Protein AF-A0A2P6G6F1-F1 (afdb_monomer)

Secondary structure (DSSP, 8-state):
-EEEE-TTS-EEEESSSSSSEEEEE-TT-SS--EEEEE--TT-S--EEEE---SSHHHHHHHHHHHHHHHHHHHHHHHTS---BHHHHHHHHHHHHHTT--HHHHHHHHHHHHHHHHHHTTSBGGG--HHHHHHHHHHHHH--SSSPPPHHHHHHHHHHHHHHHHHHHHTTS-SS------------PPP-

Nearest PDB structures (foldseek):
  6lja-assembly1_A  TM=3.622E-01  e=1.664E+00  Bacteroides intestinalis DSM 17393
  8gcj-assembly2_D  TM=5.320E-01  e=7.482E+00  Homo sapiens
  2cr9-assembly1_A  TM=3.454E-01  e=7.927E+00  Homo sapiens

Sequence (191 aa):
MKTRVSNFGNRIYDLDGNGLIVLFTRRDSNRKNYHARLRISGLKGCKRVSTGSSDFREAEGIARNHHSILRDSSIGESSLSTKKFSEVFHLFLKTSISESNQGAHRSIYALKRYALDFFGKHNISKITVKEVNDFVIWRRLNYVRAIPSDATIKRELSYLRKVFRYAYKKGFIKMLPDSRFESKGRDLPTL

Solvent-accessible surface area (backbone atoms only — not comparable to full-atom values): 11116 Å² total; per-residue (Å²): 112,50,77,46,78,45,100,81,80,36,58,34,38,22,64,82,67,75,69,35,49,31,39,32,46,59,90,89,44,96,61,72,30,34,27,32,40,35,43,52,91,96,53,92,67,70,52,76,46,74,48,82,27,66,50,68,70,60,23,49,52,49,42,51,53,53,44,50,56,50,48,55,52,47,56,60,52,71,73,42,37,81,50,31,32,40,60,54,46,53,54,47,47,62,60,47,61,78,72,56,65,78,76,60,52,61,57,51,53,58,36,48,57,57,50,38,71,71,39,26,84,39,39,50,50,74,58,44,55,65,58,54,51,52,47,55,59,49,46,56,75,58,65,92,89,60,74,64,50,71,69,52,50,54,50,42,52,56,52,50,50,50,48,48,50,51,33,38,78,71,61,37,26,95,66,72,63,77,71,81,72,75,85,68,89,68,81,75,83,83,127

Structure (mmCIF, N/CA/C/O backbone):
data_AF-A0A2P6G6F1-F1
#
_entry.id   AF-A0A2P6G6F1-F1
#
loop_
_atom_site.group_PDB
_atom_site.id
_atom_site.type_symbol
_atom_site.label_atom_id
_atom_site.label_alt_id
_atom_site.label_comp_id
_atom_site.label_asym_id
_atom_site.label_entity_id
_atom_site.label_seq_id
_atom_site.pdbx_PDB_ins_code
_atom_site.Cartn_x
_atom_site.Cartn_y
_atom_site.Cartn_z
_atom_site.occupancy
_atom_site.B_iso_or_equiv
_atom_site.auth_seq_id
_atom_site.auth_comp_id
_atom_site.auth_asym_id
_atom_site.auth_atom_id
_atom_site.pdbx_PDB_model_num
ATOM 1 N N . MET A 1 1 ? -19.010 8.626 33.348 1.00 52.62 1 MET A N 1
ATOM 2 C CA . MET A 1 1 ? -19.765 8.687 32.079 1.00 52.62 1 MET A CA 1
ATOM 3 C C . MET A 1 1 ? -20.486 10.027 31.982 1.00 52.62 1 MET A C 1
ATOM 5 O O . MET A 1 1 ? -21.257 10.342 32.881 1.00 52.62 1 MET A O 1
ATOM 9 N N . LYS A 1 2 ? -20.206 10.847 30.959 1.00 53.47 2 LYS A N 1
ATOM 10 C CA . LYS A 1 2 ? -20.915 12.125 30.755 1.00 53.47 2 LYS A CA 1
ATOM 11 C C . LYS A 1 2 ? -22.024 11.916 29.726 1.00 53.47 2 LYS A C 1
ATOM 13 O O . LYS A 1 2 ? -21.755 11.714 28.545 1.00 53.47 2 LYS A O 1
ATOM 18 N N . THR A 1 3 ? -23.270 11.978 30.177 1.00 55.16 3 THR A N 1
ATOM 19 C CA . THR A 1 3 ? -24.441 11.941 29.296 1.00 55.16 3 THR A CA 1
ATOM 20 C C . THR A 1 3 ? -24.686 13.346 28.761 1.00 55.16 3 THR A C 1
ATOM 22 O O . THR A 1 3 ? -24.894 14.275 29.538 1.00 55.16 3 THR A O 1
ATOM 25 N N . ARG A 1 4 ? -24.660 13.521 27.437 1.00 53.41 4 ARG A N 1
ATOM 26 C CA . ARG A 1 4 ? -25.132 14.756 26.797 1.00 53.41 4 ARG A CA 1
ATOM 27 C C . ARG A 1 4 ? -26.342 14.415 25.944 1.00 53.41 4 ARG A C 1
ATOM 29 O O . ARG A 1 4 ? -26.249 13.630 25.003 1.00 53.41 4 ARG A O 1
ATOM 36 N N . VAL A 1 5 ? -27.482 15.016 26.260 1.00 52.59 5 VAL A N 1
ATOM 37 C CA . VAL A 1 5 ? -28.630 15.002 25.353 1.00 52.59 5 VAL A CA 1
ATOM 38 C C . VAL A 1 5 ? -28.306 15.992 24.241 1.00 52.59 5 VAL A C 1
ATOM 40 O O . VAL A 1 5 ? -28.072 17.169 24.500 1.00 52.59 5 VAL A O 1
ATOM 43 N N . SER A 1 6 ? -28.188 15.506 23.008 1.00 51.25 6 SER A N 1
ATOM 44 C CA . SER A 1 6 ? -28.021 16.403 21.861 1.00 51.25 6 SER A CA 1
ATOM 45 C C . SER A 1 6 ? -29.328 17.137 21.570 1.00 51.25 6 SER A C 1
ATOM 47 O O . SER A 1 6 ? -30.401 16.557 21.744 1.00 51.25 6 SER A O 1
ATOM 49 N N . ASN A 1 7 ? -29.243 18.359 21.032 1.00 44.25 7 ASN A N 1
ATOM 50 C CA . ASN A 1 7 ? -30.392 19.184 20.613 1.00 44.25 7 ASN A CA 1
ATOM 51 C C . ASN A 1 7 ? -31.331 18.503 19.588 1.00 44.25 7 ASN A C 1
ATOM 53 O O . ASN A 1 7 ? -32.371 19.050 19.247 1.00 44.25 7 ASN A O 1
ATOM 57 N N . PHE A 1 8 ? -30.988 17.303 19.108 1.00 50.84 8 PHE A N 1
ATOM 58 C CA . PHE A 1 8 ? -31.745 16.519 18.132 1.00 50.84 8 PHE A CA 1
ATOM 59 C C . PHE A 1 8 ? -32.509 15.328 18.746 1.00 50.84 8 PHE A C 1
ATOM 61 O O . PHE A 1 8 ? -33.034 14.493 18.012 1.00 50.84 8 PHE A O 1
ATOM 68 N N . GLY A 1 9 ? -32.565 15.209 20.080 1.00 53.56 9 GLY A N 1
ATOM 69 C CA . GLY A 1 9 ? -33.327 14.161 20.779 1.00 53.56 9 GLY A CA 1
ATOM 70 C C . GLY A 1 9 ? -32.662 12.777 20.813 1.00 53.56 9 GLY A C 1
ATOM 71 O O . GLY A 1 9 ? -33.211 11.846 21.399 1.00 53.56 9 GLY A O 1
ATOM 72 N N . ASN A 1 10 ? -31.466 12.630 20.234 1.00 66.06 10 ASN A N 1
ATOM 73 C CA . ASN A 1 10 ? -30.684 11.396 20.319 1.00 66.06 10 ASN A CA 1
ATOM 74 C C . ASN A 1 10 ? -29.915 11.345 21.646 1.00 66.06 10 ASN A C 1
ATOM 76 O O . ASN A 1 10 ? -29.249 12.321 22.024 1.00 66.06 10 ASN A O 1
ATOM 80 N N . ARG A 1 11 ? -29.972 10.191 22.327 1.00 73.06 11 ARG A N 1
ATOM 81 C CA . ARG A 1 11 ? -29.167 9.920 23.525 1.00 73.06 11 ARG A CA 1
ATOM 82 C C . ARG A 1 11 ? -27.726 9.674 23.091 1.00 73.06 11 ARG A C 1
ATOM 84 O O . ARG A 1 11 ? -27.473 8.742 22.330 1.00 73.06 11 ARG A O 1
ATOM 91 N N . ILE A 1 12 ? -26.811 10.526 23.547 1.00 83.56 12 ILE A N 1
ATOM 92 C CA . ILE A 1 12 ? -25.382 10.420 23.259 1.00 83.56 12 ILE A CA 1
ATOM 93 C C . ILE A 1 12 ? -24.638 10.146 24.565 1.00 83.56 12 ILE A C 1
ATOM 95 O O . ILE A 1 12 ? -24.768 10.888 25.542 1.00 83.56 12 ILE A O 1
ATOM 99 N N . TYR A 1 13 ? -23.841 9.084 24.557 1.00 87.19 13 TYR A N 1
ATOM 100 C CA . TYR A 1 13 ? -23.041 8.642 25.688 1.00 87.19 13 TYR A CA 1
ATOM 101 C C . TYR A 1 13 ? -21.569 8.702 25.305 1.00 87.19 13 TYR A C 1
ATOM 103 O O . TYR A 1 13 ? -21.112 7.954 24.442 1.00 87.19 13 TYR A O 1
ATOM 111 N N . ASP A 1 14 ? -20.834 9.611 25.938 1.00 88.38 14 ASP A N 1
ATOM 112 C CA . ASP A 1 14 ? -19.375 9.596 25.905 1.00 88.38 14 ASP A CA 1
ATOM 113 C C . ASP A 1 14 ? -18.892 8.684 27.035 1.00 88.38 14 ASP A C 1
ATOM 115 O O . ASP A 1 14 ? -19.116 8.979 28.219 1.00 88.38 14 ASP A O 1
ATOM 119 N N . LEU A 1 15 ? -18.301 7.551 26.651 1.00 87.00 15 LEU A N 1
ATOM 120 C CA . LEU A 1 15 ? -17.944 6.491 27.592 1.00 87.00 15 LEU A CA 1
ATOM 121 C C . LEU A 1 15 ? -16.863 6.965 28.567 1.00 87.00 15 LEU A C 1
ATOM 123 O O . LEU A 1 15 ? -17.023 6.832 29.782 1.00 87.00 15 LEU A O 1
ATOM 127 N N . ASP A 1 16 ? -15.827 7.609 28.031 1.00 85.25 16 ASP A N 1
ATOM 128 C CA . ASP A 1 16 ? -14.617 7.962 28.777 1.00 85.25 16 ASP A CA 1
ATOM 129 C C . ASP A 1 16 ? -14.505 9.480 29.028 1.00 85.25 16 ASP A C 1
ATOM 131 O O . ASP A 1 16 ? -13.636 9.935 29.767 1.00 85.25 16 ASP A O 1
ATOM 135 N N . GLY A 1 17 ? -15.392 10.291 28.434 1.00 82.69 17 GLY A N 1
ATOM 136 C CA . GLY A 1 17 ? -15.425 11.749 28.617 1.00 82.69 17 GLY A CA 1
ATOM 137 C C . GLY A 1 17 ? -14.398 12.520 27.781 1.00 82.69 17 GLY A C 1
ATOM 138 O O . GLY A 1 17 ? -14.248 13.730 27.958 1.00 82.69 17 GLY A O 1
ATOM 139 N N . ASN A 1 18 ? -13.688 11.826 26.891 1.00 83.56 18 ASN A N 1
ATOM 140 C CA . ASN A 1 18 ? -12.669 12.365 25.988 1.00 83.56 18 ASN A CA 1
ATOM 141 C C . ASN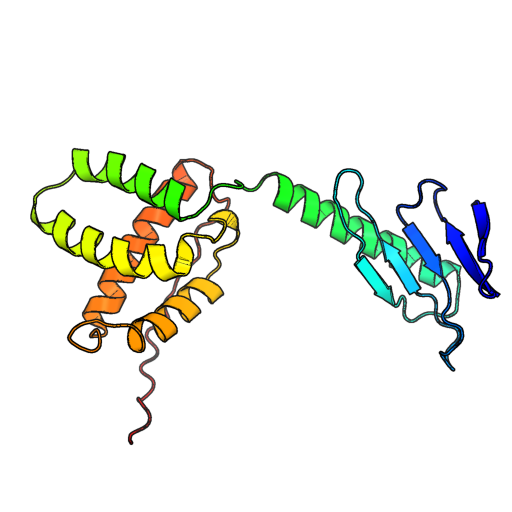 A 1 18 ? -13.171 12.485 24.533 1.00 83.56 18 ASN A C 1
ATOM 143 O O . ASN A 1 18 ? -12.433 12.936 23.655 1.00 83.56 18 ASN A O 1
ATOM 147 N N . GLY A 1 19 ? -14.408 12.062 24.254 1.00 84.62 19 GLY A N 1
ATOM 148 C CA . GLY A 1 19 ? -15.005 12.068 22.922 1.00 84.62 19 GLY A CA 1
ATOM 149 C C . GLY A 1 19 ? -14.383 11.083 21.925 1.00 84.62 19 GLY A C 1
ATOM 150 O O . GLY A 1 19 ? -14.664 11.188 20.724 1.00 84.62 19 GLY A O 1
ATOM 151 N N . LEU A 1 20 ? -13.538 10.149 22.378 1.00 88.38 20 LEU A N 1
ATOM 152 C CA . LEU A 1 20 ? -12.921 9.132 21.521 1.00 88.38 20 LEU A CA 1
ATOM 153 C C . LEU A 1 20 ? -13.888 7.997 21.197 1.00 88.38 20 LEU A C 1
ATOM 155 O O . LEU A 1 20 ? -13.900 7.520 20.061 1.00 88.38 20 LEU A O 1
ATOM 159 N N . ILE A 1 21 ? -14.714 7.603 22.167 1.00 91.56 21 ILE A N 1
ATOM 160 C CA . ILE A 1 21 ? -15.740 6.577 21.999 1.00 91.56 21 ILE A CA 1
ATOM 161 C C . ILE A 1 21 ? -17.084 7.166 22.404 1.00 91.56 21 ILE A C 1
ATOM 163 O O . ILE A 1 21 ? -17.344 7.440 23.573 1.00 91.56 21 ILE A O 1
ATOM 167 N N . VAL A 1 22 ? -17.945 7.360 21.408 1.00 91.56 22 VAL A N 1
ATOM 168 C CA . VAL A 1 22 ? -19.264 7.959 21.605 1.00 91.56 22 VAL A CA 1
ATOM 169 C C . VAL A 1 22 ? -20.338 7.010 21.097 1.00 91.56 22 VAL A C 1
ATOM 171 O O . VAL A 1 22 ? -20.410 6.751 19.894 1.00 91.56 22 VAL A O 1
ATOM 174 N N . LEU A 1 23 ? -21.193 6.527 21.996 1.00 91.00 23 LEU A N 1
ATOM 175 C CA . LEU A 1 23 ? -22.385 5.757 21.653 1.00 91.00 23 LEU A CA 1
ATOM 176 C C . LEU A 1 23 ? -23.572 6.684 21.398 1.00 91.00 23 LEU A C 1
ATOM 178 O O . LEU A 1 23 ? -23.788 7.654 22.120 1.00 91.00 23 LEU A O 1
ATOM 182 N N . PHE A 1 24 ? -24.363 6.376 20.378 1.00 89.38 24 PHE A N 1
ATOM 183 C CA . PHE A 1 24 ? -25.586 7.101 20.061 1.00 89.38 24 PHE A CA 1
ATOM 184 C C . PHE A 1 24 ? -26.613 6.185 19.397 1.00 89.38 24 PHE A C 1
ATOM 186 O O . PHE A 1 24 ? -26.255 5.227 18.714 1.00 89.38 24 PHE A O 1
ATOM 193 N N . THR A 1 25 ? -27.893 6.497 19.562 1.00 85.31 25 THR A N 1
ATOM 194 C CA . THR A 1 25 ? -28.986 5.838 18.837 1.00 85.31 25 THR A CA 1
ATOM 195 C C . THR A 1 25 ? -29.432 6.685 17.646 1.00 85.31 25 THR A C 1
ATOM 197 O O . THR A 1 25 ? -29.260 7.908 17.633 1.00 85.31 25 THR A O 1
ATOM 200 N N . ARG A 1 26 ? -29.968 6.033 16.609 1.00 80.12 26 ARG A N 1
ATOM 201 C CA . ARG A 1 26 ? -30.598 6.710 15.465 1.00 80.12 26 ARG A CA 1
ATOM 202 C C . ARG A 1 26 ? -32.101 6.803 15.700 1.00 80.12 26 ARG A C 1
ATOM 204 O O . ARG A 1 26 ? -32.700 5.828 16.142 1.00 80.12 26 ARG A O 1
ATOM 211 N N . ARG A 1 27 ? -32.694 7.948 15.363 1.00 69.88 27 ARG A N 1
ATOM 212 C CA . ARG A 1 27 ? -34.139 8.189 15.489 1.00 69.88 27 ARG A CA 1
ATOM 213 C C . ARG A 1 27 ? -34.957 7.364 14.491 1.00 69.88 27 ARG A C 1
ATOM 215 O O . ARG A 1 27 ? -36.015 6.867 14.843 1.00 69.88 27 ARG A O 1
ATOM 222 N N . ASP A 1 28 ? -34.405 7.161 13.296 1.00 67.06 28 ASP A N 1
ATOM 223 C CA . ASP A 1 28 ? -35.111 6.569 12.148 1.00 67.06 28 ASP A CA 1
ATOM 224 C C . ASP A 1 28 ? -34.998 5.037 12.081 1.00 67.06 28 ASP A C 1
ATOM 226 O O . ASP A 1 28 ? -35.435 4.408 11.120 1.00 67.06 28 ASP A O 1
ATOM 230 N N . SER A 1 29 ? -34.360 4.411 13.074 1.00 64.56 29 SER A N 1
ATOM 231 C CA . SER A 1 29 ? -34.173 2.963 13.092 1.00 64.56 29 SER A CA 1
ATOM 232 C C . SER A 1 29 ? -35.265 2.301 13.921 1.00 64.56 29 SER A C 1
ATOM 234 O O . SER A 1 29 ? -35.346 2.508 15.130 1.00 64.56 29 SER A O 1
ATOM 236 N N . ASN A 1 30 ? -36.048 1.431 13.278 1.00 65.06 30 ASN A N 1
ATOM 237 C CA . ASN A 1 30 ? -37.068 0.614 13.945 1.00 65.06 30 ASN A CA 1
ATOM 238 C C . ASN A 1 30 ? -36.448 -0.304 15.024 1.00 65.06 30 ASN A C 1
ATOM 240 O O . ASN A 1 30 ? -37.074 -0.650 16.022 1.00 65.06 30 ASN A O 1
ATOM 244 N N . ARG A 1 31 ? -35.162 -0.652 14.855 1.00 65.50 31 ARG A N 1
ATOM 245 C CA . ARG A 1 31 ? -34.337 -1.305 15.878 1.00 65.50 31 ARG A CA 1
ATOM 246 C C . ARG A 1 31 ? -33.602 -0.235 16.683 1.00 65.50 31 ARG A C 1
ATOM 248 O O . ARG A 1 31 ? -32.799 0.503 16.109 1.00 65.50 31 ARG A O 1
ATOM 255 N N . LYS A 1 32 ? -33.833 -0.165 18.000 1.00 75.94 32 LYS A N 1
ATOM 256 C CA . LYS A 1 32 ? -33.177 0.770 18.944 1.00 75.94 32 LYS A CA 1
ATOM 257 C C . LYS A 1 32 ? -31.708 0.397 19.214 1.00 75.94 32 LYS A C 1
ATOM 259 O O . LYS A 1 32 ? -31.251 0.421 20.351 1.00 75.94 32 LYS A O 1
ATOM 264 N N . ASN A 1 33 ? -30.979 0.026 18.167 1.00 86.19 33 ASN A N 1
ATOM 265 C CA . ASN A 1 33 ? -29.598 -0.408 18.262 1.00 86.19 33 ASN A CA 1
ATOM 266 C C . ASN A 1 33 ? -28.682 0.793 18.475 1.00 86.19 33 ASN A C 1
ATOM 268 O O . ASN A 1 33 ? -28.868 1.872 17.896 1.00 86.19 33 ASN A O 1
ATOM 272 N N . TYR A 1 34 ? -27.653 0.580 19.282 1.00 89.00 34 TYR A N 1
ATOM 273 C CA . TYR A 1 34 ? -26.597 1.549 19.469 1.00 89.00 34 TYR A CA 1
ATOM 274 C C . TYR A 1 34 ? -25.661 1.582 18.249 1.00 89.00 34 TYR A C 1
ATOM 276 O O . TYR A 1 34 ? -25.430 0.615 17.515 1.00 89.00 34 TYR A O 1
ATOM 284 N N . HIS A 1 35 ? -25.112 2.762 18.011 1.00 90.25 35 HIS A N 1
ATOM 285 C CA . HIS A 1 35 ? -24.038 3.002 17.066 1.00 90.25 35 HIS A CA 1
ATOM 286 C C . HIS A 1 35 ? -22.886 3.660 17.807 1.00 90.25 35 HIS A C 1
ATOM 288 O O . HIS A 1 35 ? -23.106 4.475 18.698 1.00 90.25 35 HIS A O 1
ATOM 294 N N . ALA A 1 36 ? -21.660 3.348 17.405 1.00 91.94 36 ALA A N 1
ATOM 295 C CA . ALA A 1 36 ? -20.468 3.952 17.969 1.00 91.94 36 ALA A CA 1
ATOM 296 C C . ALA A 1 36 ? -19.796 4.872 16.948 1.00 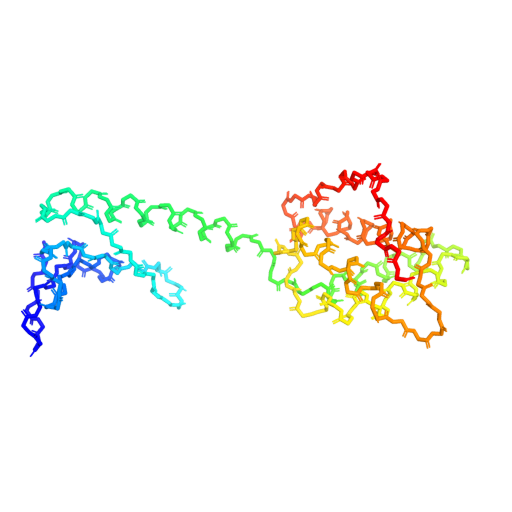91.94 36 ALA A C 1
ATOM 298 O O . ALA A 1 36 ? -19.637 4.538 15.769 1.00 91.94 36 ALA A O 1
ATOM 299 N N . ARG A 1 37 ? -19.378 6.046 17.410 1.00 90.94 37 ARG A N 1
ATOM 300 C CA . ARG A 1 37 ? -18.434 6.925 16.726 1.00 90.94 37 ARG A CA 1
ATOM 301 C C . ARG A 1 37 ? -17.090 6.789 17.426 1.00 90.94 37 ARG A C 1
ATOM 303 O O . ARG A 1 37 ? -16.985 7.077 18.613 1.00 90.94 37 ARG A O 1
ATOM 310 N N . LEU A 1 38 ? -16.089 6.375 16.661 1.00 91.69 38 LEU A N 1
ATOM 311 C CA . LEU A 1 38 ? -14.751 6.056 17.137 1.00 91.69 38 LEU A CA 1
ATOM 312 C C . LEU A 1 38 ? -13.754 7.058 16.552 1.00 91.69 38 LEU A C 1
ATOM 314 O O . LEU A 1 38 ? -13.725 7.280 15.336 1.00 91.69 38 LEU A O 1
ATOM 318 N N . ARG A 1 39 ? -12.950 7.674 17.416 1.00 87.62 39 ARG A N 1
ATOM 319 C CA . ARG A 1 39 ? -11.851 8.578 17.056 1.00 87.62 39 ARG A CA 1
ATOM 320 C C . ARG A 1 39 ? -10.558 8.077 17.681 1.00 87.62 39 ARG A C 1
ATOM 322 O O . ARG A 1 39 ? -10.564 7.500 18.765 1.00 87.62 39 ARG A O 1
ATOM 329 N N . ILE A 1 40 ? -9.448 8.340 17.006 1.00 85.50 40 ILE A N 1
ATOM 330 C CA . ILE A 1 40 ? -8.107 8.030 17.498 1.00 85.50 40 ILE A CA 1
ATOM 331 C C . ILE A 1 40 ? -7.427 9.357 17.811 1.00 85.50 40 ILE A C 1
ATOM 333 O O . ILE A 1 40 ? -7.488 10.290 17.008 1.00 85.50 40 ILE A O 1
ATOM 337 N N . SER A 1 41 ? -6.816 9.454 18.991 1.00 80.19 41 SER A N 1
ATOM 338 C CA . SER A 1 41 ? -6.094 10.661 19.394 1.00 80.19 41 SER A CA 1
ATOM 339 C C . SER A 1 41 ? -4.967 10.961 18.399 1.00 80.19 41 SER A C 1
ATOM 341 O O . SER A 1 41 ? -4.233 10.059 18.006 1.00 80.19 41 SER A O 1
ATOM 343 N N . GLY A 1 42 ? -4.861 12.213 17.952 1.00 73.94 42 GLY A N 1
ATOM 344 C CA . GLY A 1 42 ? -3.858 12.647 16.971 1.00 73.94 42 GLY A CA 1
ATOM 345 C C . GLY A 1 42 ? -4.209 12.406 15.495 1.00 73.94 42 GLY A C 1
ATOM 346 O O . GLY A 1 42 ? -3.530 12.954 14.629 1.00 73.94 42 GLY A O 1
ATOM 347 N N . LEU A 1 43 ? -5.281 11.668 15.172 1.00 73.62 43 LEU A N 1
ATOM 348 C CA . LEU A 1 43 ? -5.718 11.454 13.785 1.00 73.62 43 LEU A CA 1
ATOM 349 C C . LEU A 1 43 ? -6.965 12.275 13.435 1.00 73.62 43 LEU A C 1
ATOM 351 O O . LEU A 1 43 ? -7.931 12.367 14.197 1.00 73.62 43 LEU A O 1
ATOM 355 N N . LYS A 1 44 ? -6.965 12.858 12.230 1.00 72.81 44 LYS A N 1
ATOM 356 C CA . LYS A 1 44 ? -8.142 13.534 11.672 1.00 72.81 44 LYS A CA 1
ATOM 357 C C . LYS A 1 44 ? -9.090 12.495 11.076 1.00 72.81 44 LYS A C 1
ATOM 359 O O . LYS A 1 44 ? -8.752 11.819 10.114 1.00 72.81 44 LYS A O 1
ATOM 364 N N . GLY A 1 45 ? -10.290 12.398 11.640 1.00 76.00 45 GLY A N 1
ATOM 365 C CA . GLY A 1 45 ? -11.354 11.529 11.139 1.00 76.00 45 GLY A CA 1
ATOM 366 C C . GLY A 1 45 ? -12.150 10.869 12.258 1.00 76.00 45 GLY A C 1
ATOM 367 O O . GLY A 1 45 ? -11.762 10.889 13.427 1.00 76.00 45 GLY A O 1
ATOM 368 N N . CYS A 1 46 ? -13.297 10.297 11.900 1.00 83.62 46 CYS A N 1
ATOM 369 C CA . CYS A 1 46 ? -14.057 9.428 12.790 1.00 83.62 46 CYS A CA 1
ATOM 370 C C . CYS A 1 46 ? -14.612 8.248 11.996 1.00 83.62 46 CYS A C 1
ATOM 372 O O . CYS A 1 46 ? -15.123 8.433 10.890 1.00 83.62 46 CYS A O 1
ATOM 374 N N . LYS A 1 47 ? -14.529 7.044 12.563 1.00 87.12 47 LYS A N 1
ATOM 375 C CA . LYS A 1 47 ? -15.178 5.856 12.006 1.00 87.12 47 LYS A CA 1
ATOM 376 C C . LYS A 1 47 ? -16.503 5.649 12.724 1.00 87.12 47 LYS A C 1
ATOM 378 O O . LYS A 1 47 ? -16.567 5.726 13.949 1.00 87.12 47 LYS A O 1
ATOM 383 N N . ARG A 1 48 ? -17.574 5.417 11.967 1.00 89.31 48 ARG A N 1
ATOM 384 C CA . ARG A 1 48 ? -18.891 5.074 12.515 1.00 89.31 48 ARG A CA 1
ATOM 385 C C . ARG A 1 48 ? -19.117 3.582 12.326 1.00 89.31 48 ARG A C 1
ATOM 387 O O . ARG A 1 48 ? -18.923 3.083 11.223 1.00 89.31 48 ARG A O 1
ATOM 394 N N . VAL A 1 49 ? -19.531 2.897 13.383 1.00 90.06 49 VAL A N 1
ATOM 395 C CA . VAL A 1 49 ? -19.851 1.464 13.367 1.00 90.06 49 VAL A CA 1
ATOM 396 C C . VAL A 1 49 ? -21.207 1.239 14.037 1.00 90.06 49 VAL A C 1
ATOM 398 O O . VAL A 1 49 ? -21.613 2.013 14.904 1.00 90.06 49 VAL A O 1
ATOM 401 N N . SER A 1 50 ? -21.955 0.227 13.601 1.00 88.44 50 SER A N 1
ATOM 402 C CA . SER A 1 50 ? -23.125 -0.249 14.349 1.00 88.44 50 SER A CA 1
ATOM 403 C C . SER A 1 50 ? -22.658 -1.295 15.348 1.00 88.44 50 SER A C 1
ATOM 405 O O . SER A 1 50 ? -21.835 -2.128 14.985 1.00 88.44 50 SER A O 1
ATOM 407 N N . THR A 1 51 ? -23.164 -1.248 16.579 1.00 87.31 51 THR A N 1
ATOM 408 C CA . THR A 1 51 ? -22.876 -2.299 17.563 1.00 87.31 51 THR A CA 1
ATOM 409 C C . THR A 1 51 ? -23.809 -3.494 17.401 1.00 87.31 51 THR A C 1
ATOM 411 O O . THR A 1 51 ? -23.567 -4.529 17.999 1.00 87.31 51 THR A O 1
ATOM 414 N N . GLY A 1 52 ? -24.892 -3.365 16.625 1.00 86.50 52 GLY A N 1
ATOM 415 C CA . GLY A 1 52 ? -25.878 -4.431 16.429 1.00 86.50 52 GLY A CA 1
ATOM 416 C C . GLY A 1 52 ? -26.768 -4.723 17.643 1.00 86.50 52 GLY A C 1
ATOM 417 O O . GLY A 1 52 ? -27.780 -5.394 17.472 1.00 86.50 52 GLY A O 1
ATOM 418 N N . SER A 1 53 ? -26.452 -4.168 18.817 1.00 86.25 53 SER A N 1
ATOM 419 C CA . SER A 1 53 ? -27.156 -4.419 20.076 1.00 86.25 53 SER A CA 1
ATOM 420 C C . SER A 1 53 ? -27.952 -3.204 20.559 1.00 86.25 53 SER A C 1
ATOM 422 O O . SER A 1 53 ? -27.531 -2.054 20.384 1.00 86.25 53 SER A O 1
ATOM 424 N N . SER A 1 54 ? -29.112 -3.468 21.163 1.00 85.75 54 SER A N 1
ATOM 425 C CA . SER A 1 54 ? -29.939 -2.499 21.893 1.00 85.75 54 SER A CA 1
ATOM 426 C C . SER A 1 54 ? -29.637 -2.456 23.395 1.00 85.75 54 SER A C 1
ATOM 428 O O . SER A 1 54 ? -30.179 -1.593 24.083 1.00 85.75 54 SER A O 1
ATOM 430 N N . ASP A 1 55 ? -28.802 -3.365 23.910 1.00 88.44 55 ASP A N 1
ATOM 431 C CA . ASP A 1 55 ? -28.293 -3.306 25.281 1.00 88.44 55 ASP A CA 1
ATOM 432 C C . ASP A 1 55 ? -27.089 -2.357 25.332 1.00 88.44 55 ASP A C 1
ATOM 434 O O . ASP A 1 55 ? -26.155 -2.438 24.529 1.00 88.44 55 ASP A O 1
ATOM 438 N N . PHE A 1 56 ? -27.116 -1.437 26.294 1.00 86.06 56 PHE A N 1
ATOM 439 C CA . PHE A 1 56 ? -26.044 -0.482 26.517 1.00 86.06 56 PHE A CA 1
ATOM 440 C C . PHE A 1 56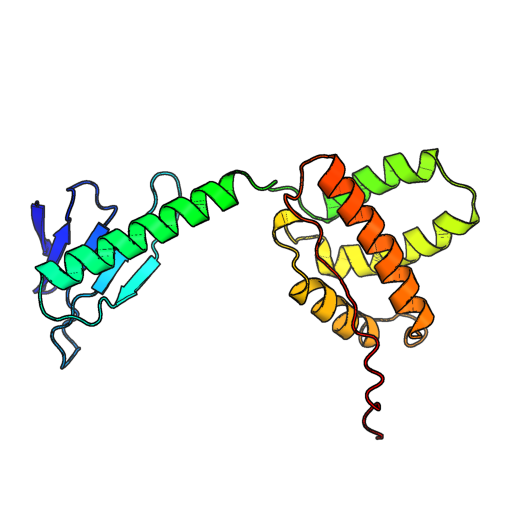 ? -24.713 -1.162 26.873 1.00 86.06 56 PHE A C 1
ATOM 442 O O . PHE A 1 56 ? -23.686 -0.781 26.312 1.00 86.06 56 PHE A O 1
ATOM 449 N N . ARG A 1 57 ? -24.709 -2.157 27.773 1.00 88.81 57 ARG A N 1
ATOM 450 C CA . ARG A 1 57 ? -23.465 -2.802 28.242 1.00 88.81 57 ARG A CA 1
ATOM 451 C C . ARG A 1 57 ? -22.790 -3.594 27.129 1.00 88.81 57 ARG A C 1
ATOM 453 O O . ARG A 1 57 ? -21.572 -3.538 26.968 1.00 88.81 57 ARG A O 1
ATOM 460 N N . GLU A 1 58 ? -23.586 -4.305 26.340 1.00 90.44 58 GLU A N 1
ATOM 461 C CA . GLU A 1 58 ? -23.089 -5.056 25.190 1.00 90.44 58 GLU A CA 1
ATOM 462 C C . GLU A 1 58 ? -22.551 -4.105 24.110 1.00 90.44 58 GLU A C 1
ATOM 464 O O . GLU A 1 58 ? -21.435 -4.277 23.613 1.00 90.44 58 GLU A O 1
ATOM 469 N N . ALA A 1 59 ? -23.292 -3.034 23.807 1.00 90.00 59 ALA A N 1
ATOM 470 C CA . ALA A 1 59 ? -22.850 -2.007 22.871 1.00 90.00 59 ALA A CA 1
ATOM 471 C C . ALA A 1 59 ? -21.551 -1.316 23.313 1.00 90.00 59 ALA A C 1
ATOM 473 O O . ALA A 1 59 ? -20.692 -1.026 22.477 1.00 90.00 59 ALA A O 1
ATOM 474 N N . GLU A 1 60 ? -21.392 -1.067 24.612 1.00 92.00 60 GLU A N 1
ATOM 475 C CA . GLU A 1 60 ? -20.178 -0.525 25.217 1.00 92.00 60 GLU A CA 1
ATOM 476 C C . GLU A 1 60 ? -18.978 -1.463 25.017 1.00 92.00 60 GLU A C 1
ATOM 478 O O . GLU A 1 60 ? -17.934 -1.019 24.528 1.00 92.00 60 GLU A O 1
ATOM 483 N N . GLY A 1 61 ? -19.132 -2.758 25.310 1.00 91.38 61 GLY A N 1
ATOM 484 C CA . GLY A 1 61 ? -18.087 -3.761 25.081 1.00 91.38 61 GLY A CA 1
ATOM 485 C C . GLY A 1 61 ? -17.658 -3.841 23.612 1.00 91.38 61 GLY A C 1
ATOM 486 O O . GLY A 1 61 ? -16.467 -3.764 23.299 1.00 91.38 61 GLY A O 1
ATOM 487 N N . ILE A 1 62 ? -18.629 -3.895 22.695 1.00 92.06 62 ILE A N 1
ATOM 488 C CA . ILE A 1 62 ? -18.385 -3.940 21.245 1.00 92.06 62 ILE A CA 1
ATOM 489 C C . ILE A 1 62 ? -17.680 -2.666 20.762 1.00 92.06 62 ILE A C 1
ATOM 491 O O . ILE A 1 62 ? -16.720 -2.730 19.989 1.00 92.06 62 ILE A O 1
ATOM 495 N N . ALA A 1 63 ? -18.119 -1.494 21.229 1.00 92.75 63 ALA A N 1
ATOM 496 C CA . ALA A 1 63 ? -17.513 -0.221 20.857 1.00 92.75 63 ALA A CA 1
ATOM 497 C C . ALA A 1 63 ? -16.059 -0.108 21.330 1.00 92.75 63 ALA A C 1
ATOM 499 O O . ALA A 1 63 ? -15.210 0.336 20.553 1.00 92.75 63 ALA A O 1
ATOM 500 N N . ARG A 1 64 ? -15.753 -0.546 22.561 1.00 92.81 64 ARG A N 1
ATOM 501 C CA . ARG A 1 64 ? -14.375 -0.580 23.075 1.00 92.81 64 ARG A CA 1
ATOM 502 C C . ARG A 1 64 ? -13.494 -1.546 22.296 1.00 92.81 64 ARG A C 1
ATOM 504 O O . ARG A 1 64 ? -12.387 -1.170 21.917 1.00 92.81 64 ARG A O 1
ATOM 511 N N . ASN A 1 65 ? -13.997 -2.739 21.981 1.00 92.56 65 ASN A N 1
ATOM 512 C CA . ASN A 1 65 ? -13.257 -3.703 21.170 1.00 92.56 65 ASN A CA 1
ATOM 513 C C . ASN A 1 65 ? -12.907 -3.121 19.787 1.00 92.56 65 ASN A C 1
ATOM 515 O O . ASN A 1 65 ? -11.747 -3.115 19.373 1.00 92.56 65 ASN A O 1
ATOM 519 N N . HIS A 1 66 ? -13.886 -2.525 19.097 1.00 90.62 66 HIS A N 1
ATOM 520 C CA . HIS A 1 66 ? -13.631 -1.853 17.822 1.00 90.62 66 HIS A CA 1
ATOM 521 C C . HIS A 1 66 ? -12.652 -0.682 17.944 1.00 90.62 66 HIS A C 1
ATOM 523 O O . HIS A 1 66 ? -11.859 -0.463 17.028 1.00 90.62 66 HIS A O 1
ATOM 529 N N . HIS A 1 67 ? -12.699 0.079 19.040 1.00 91.50 67 HIS A N 1
ATOM 530 C CA . HIS A 1 67 ? -11.753 1.167 19.281 1.00 91.50 67 HIS A CA 1
ATOM 531 C C . HIS A 1 67 ? -10.320 0.654 19.439 1.00 91.50 67 HIS A C 1
ATOM 533 O O . HIS A 1 67 ? -9.429 1.202 18.792 1.00 91.50 67 HIS A O 1
ATOM 539 N N . SER A 1 68 ? -10.112 -0.427 20.200 1.00 87.25 68 SER A N 1
ATOM 540 C CA . SER A 1 68 ? -8.791 -1.050 20.364 1.00 87.25 68 SER A CA 1
ATOM 541 C C . SER A 1 68 ? -8.233 -1.521 19.025 1.00 87.25 68 SER A C 1
ATOM 543 O O . SER A 1 68 ? -7.152 -1.096 18.633 1.00 87.25 68 SER A O 1
ATOM 545 N N . ILE A 1 69 ? -9.018 -2.283 18.254 1.00 86.94 69 ILE A N 1
ATOM 546 C CA . ILE A 1 69 ? -8.606 -2.780 16.930 1.00 86.94 69 ILE A CA 1
ATOM 547 C C . ILE A 1 69 ? -8.210 -1.621 16.004 1.00 86.94 69 ILE A C 1
ATOM 549 O O . ILE A 1 69 ? -7.208 -1.693 15.287 1.00 86.94 69 ILE A O 1
ATOM 553 N N . LEU A 1 70 ? -8.988 -0.532 16.012 1.00 85.31 70 LEU A N 1
ATOM 554 C CA . LEU A 1 70 ? -8.681 0.661 15.224 1.00 85.31 70 LEU A CA 1
ATOM 555 C C . LEU A 1 70 ? -7.399 1.349 15.690 1.00 85.31 70 LEU A C 1
ATOM 557 O O . LEU A 1 70 ? -6.593 1.753 14.851 1.00 85.31 70 LEU A O 1
ATOM 561 N N . ARG A 1 71 ? -7.201 1.477 17.004 1.00 83.56 71 ARG A N 1
ATOM 562 C CA . ARG A 1 71 ? -5.995 2.058 17.593 1.00 83.56 71 ARG A CA 1
ATOM 563 C C . ARG A 1 71 ? -4.762 1.244 17.211 1.00 83.56 71 ARG A C 1
ATOM 565 O O . ARG A 1 71 ? -3.812 1.824 16.692 1.00 83.56 71 ARG A O 1
ATOM 572 N N . ASP A 1 72 ? -4.807 -0.070 17.367 1.00 78.12 72 ASP A N 1
ATOM 573 C CA . ASP A 1 72 ? -3.679 -0.960 17.078 1.00 78.12 72 ASP A CA 1
ATOM 574 C C . ASP A 1 72 ? -3.329 -0.957 15.583 1.00 78.12 72 ASP A C 1
ATOM 576 O O . ASP A 1 72 ? -2.164 -0.801 15.209 1.00 78.12 72 ASP A O 1
ATOM 580 N N . SER A 1 73 ? -4.347 -0.984 14.715 1.00 72.00 73 SER A N 1
ATOM 581 C CA . SER A 1 73 ? -4.165 -0.832 13.263 1.00 72.00 73 SER A CA 1
ATOM 582 C C . SER A 1 73 ? -3.522 0.515 12.908 1.00 72.00 73 SER A C 1
ATOM 584 O O . SER A 1 73 ? -2.619 0.585 12.074 1.00 72.00 73 SER A O 1
ATOM 586 N N . SER A 1 74 ? -3.943 1.596 13.572 1.00 67.56 74 SER A N 1
ATOM 587 C CA . SER A 1 74 ? -3.414 2.940 13.321 1.00 67.56 74 SER A CA 1
ATOM 588 C C . SER A 1 74 ? -1.975 3.131 13.802 1.00 67.56 74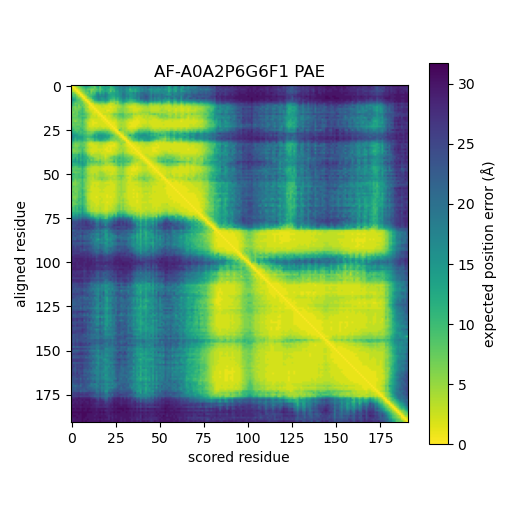 SER A C 1
ATOM 590 O O . SER A 1 74 ? -1.199 3.811 13.136 1.00 67.56 74 SER A O 1
ATOM 592 N N . ILE A 1 75 ? -1.587 2.502 14.916 1.00 62.19 75 ILE A N 1
ATOM 593 C CA . ILE A 1 75 ? -0.200 2.485 15.399 1.00 62.19 75 ILE A CA 1
ATOM 594 C C . ILE A 1 75 ? 0.670 1.705 14.403 1.00 62.19 75 ILE A C 1
ATOM 596 O O . ILE A 1 75 ? 1.766 2.147 14.047 1.00 62.19 75 ILE A O 1
ATOM 600 N N . GLY A 1 76 ? 0.149 0.589 13.881 1.00 56.47 76 GLY A N 1
ATOM 601 C CA . GLY A 1 76 ? 0.774 -0.173 12.804 1.00 56.47 76 GLY A CA 1
ATOM 602 C C . GLY A 1 76 ? 1.028 0.660 11.542 1.00 56.47 76 GLY A C 1
ATOM 603 O O . GLY A 1 76 ? 2.131 0.577 10.988 1.00 56.47 76 GLY A O 1
ATOM 604 N N . GLU A 1 77 ? 0.050 1.480 11.132 1.00 53.97 77 GLU A N 1
ATOM 605 C CA . GLU A 1 77 ? 0.125 2.384 9.973 1.00 53.97 77 GLU A CA 1
ATOM 606 C C . GLU A 1 77 ? 0.998 3.630 10.201 1.00 53.97 77 GLU A C 1
ATOM 608 O O . GLU A 1 77 ? 1.728 4.012 9.291 1.00 53.97 77 GLU A O 1
ATOM 613 N N . SER A 1 78 ? 0.997 4.245 11.389 1.00 50.56 78 SER A N 1
ATOM 614 C CA . SER A 1 78 ? 1.825 5.432 11.696 1.00 50.56 78 SER A CA 1
ATOM 615 C C . SER A 1 78 ? 3.331 5.152 11.674 1.00 50.56 78 SER A C 1
ATOM 617 O O . SER A 1 78 ? 4.131 6.067 11.504 1.00 50.56 78 SER A O 1
ATOM 619 N N . SER A 1 79 ? 3.733 3.887 11.822 1.00 50.94 79 SER A N 1
ATOM 620 C CA . SER A 1 79 ? 5.126 3.445 11.683 1.00 50.94 79 SER A CA 1
ATOM 621 C C . SER A 1 79 ? 5.520 3.147 10.224 1.00 50.94 79 SER A C 1
ATOM 623 O O . SER A 1 79 ? 6.688 2.868 9.947 1.00 50.94 79 SER A O 1
ATOM 625 N N . LEU A 1 80 ? 4.575 3.179 9.279 1.00 58.25 80 LEU A N 1
ATOM 626 C CA . LEU A 1 80 ? 4.863 2.970 7.864 1.00 58.25 80 LEU A CA 1
ATOM 627 C C . LEU A 1 80 ? 5.363 4.260 7.218 1.00 58.25 80 LEU A C 1
ATOM 629 O O . LEU A 1 80 ? 4.835 5.345 7.451 1.00 58.25 80 LEU A O 1
ATOM 633 N N . SER A 1 81 ? 6.372 4.136 6.356 1.00 62.41 81 SER A N 1
ATOM 634 C CA . SER A 1 81 ? 6.902 5.284 5.629 1.00 62.41 81 SER A CA 1
ATOM 635 C C . SER A 1 81 ? 5.798 5.972 4.823 1.00 62.41 81 SER A C 1
ATOM 637 O O . SER A 1 81 ? 5.086 5.329 4.046 1.00 62.41 81 SER A O 1
ATOM 639 N N . THR A 1 82 ? 5.692 7.292 4.980 1.00 79.19 82 THR A N 1
ATOM 640 C CA . THR A 1 82 ? 4.828 8.180 4.185 1.00 79.19 82 THR A CA 1
ATOM 641 C C . THR A 1 82 ? 5.414 8.488 2.806 1.00 79.19 82 THR A C 1
ATOM 643 O O . THR A 1 82 ? 4.831 9.259 2.046 1.00 79.19 82 THR A O 1
ATOM 646 N N . LYS A 1 83 ? 6.565 7.890 2.464 1.00 87.94 83 LYS A N 1
ATOM 647 C CA . LYS A 1 83 ? 7.224 8.111 1.180 1.00 87.94 83 LYS A CA 1
ATOM 648 C C . LYS A 1 83 ? 6.362 7.624 0.027 1.00 87.94 83 LYS A C 1
ATOM 650 O O . LYS A 1 83 ? 5.854 6.496 0.015 1.00 87.94 83 LYS A O 1
ATOM 655 N N . LYS A 1 84 ? 6.266 8.477 -0.987 1.00 93.81 84 LYS A N 1
ATOM 656 C CA . LYS A 1 84 ? 5.642 8.128 -2.259 1.00 93.81 84 LYS A CA 1
ATOM 657 C C . LYS A 1 84 ? 6.522 7.147 -3.022 1.00 93.81 84 LYS A C 1
ATOM 659 O O . LYS A 1 84 ? 7.750 7.175 -2.921 1.00 93.81 84 LYS A O 1
ATOM 664 N N . PHE A 1 85 ? 5.896 6.306 -3.838 1.00 94.31 85 PHE A N 1
ATOM 665 C CA . PHE A 1 85 ? 6.608 5.383 -4.714 1.00 94.31 85 PHE A CA 1
ATOM 666 C C . PHE A 1 85 ? 7.593 6.119 -5.627 1.00 94.31 85 PHE A C 1
ATOM 668 O O . PHE A 1 85 ? 8.719 5.665 -5.787 1.00 94.31 85 PHE A O 1
ATOM 675 N N . SER A 1 86 ? 7.201 7.277 -6.167 1.00 93.56 86 SER A N 1
ATOM 676 C CA . SER A 1 86 ? 8.057 8.109 -7.024 1.00 93.56 86 SER A CA 1
ATOM 677 C C . SER A 1 86 ? 9.379 8.499 -6.358 1.00 93.56 86 SER A C 1
ATOM 679 O O . SER A 1 86 ? 10.442 8.353 -6.962 1.00 93.56 86 SER A O 1
ATOM 681 N N . GLU A 1 87 ? 9.334 8.921 -5.095 1.00 93.06 87 GLU A N 1
ATOM 682 C CA . GLU A 1 87 ? 10.527 9.267 -4.318 1.00 93.06 87 GLU A CA 1
ATOM 683 C C . GLU A 1 87 ? 11.450 8.061 -4.140 1.00 93.06 87 GLU A C 1
ATOM 685 O O . GLU A 1 87 ? 12.652 8.143 -4.399 1.00 93.06 87 GLU A O 1
ATOM 690 N N . VAL A 1 88 ? 10.894 6.918 -3.730 1.00 92.25 88 VAL A N 1
ATOM 691 C CA . VAL A 1 88 ? 11.691 5.704 -3.516 1.00 92.25 88 VAL A CA 1
ATOM 692 C C . VAL A 1 88 ? 12.244 5.161 -4.829 1.00 92.25 88 VAL A C 1
ATOM 694 O O . VAL A 1 88 ? 13.386 4.706 -4.868 1.00 92.25 88 VAL A O 1
ATOM 697 N N . PHE A 1 89 ? 11.479 5.260 -5.914 1.00 92.44 89 PHE A N 1
ATOM 698 C CA . PHE A 1 89 ? 11.916 4.873 -7.247 1.00 92.44 89 PHE A CA 1
ATOM 699 C C . PHE A 1 89 ? 13.119 5.709 -7.694 1.00 92.44 89 PHE A C 1
ATOM 701 O O . PHE A 1 89 ? 14.104 5.153 -8.167 1.00 92.44 89 PHE A O 1
ATOM 708 N N . HIS A 1 90 ? 13.097 7.029 -7.491 1.00 90.75 90 HIS A N 1
ATOM 709 C CA . HIS A 1 90 ? 14.236 7.893 -7.819 1.00 90.75 90 HIS A CA 1
ATOM 710 C C . HIS A 1 90 ? 15.474 7.598 -6.963 1.00 90.75 90 HIS A C 1
ATOM 712 O O . HIS A 1 90 ? 16.585 7.568 -7.494 1.00 90.75 90 HIS A O 1
ATOM 718 N N . LEU A 1 91 ? 15.296 7.319 -5.667 1.00 90.69 91 LEU A N 1
ATOM 719 C CA . LEU A 1 91 ? 16.397 6.876 -4.806 1.00 90.69 91 LEU A CA 1
ATOM 720 C C . LEU A 1 91 ? 17.002 5.559 -5.309 1.00 90.69 91 LEU A C 1
ATOM 722 O O . LEU A 1 91 ? 18.219 5.450 -5.433 1.00 90.69 91 LEU A O 1
ATOM 726 N N . PHE A 1 92 ? 16.154 4.593 -5.664 1.00 89.50 92 PHE A N 1
ATOM 727 C CA . PHE A 1 92 ? 16.578 3.324 -6.247 1.00 89.50 92 PHE A CA 1
ATOM 728 C C . PHE A 1 92 ? 17.341 3.516 -7.563 1.00 89.50 92 PHE A C 1
ATOM 730 O O . PHE A 1 92 ? 18.369 2.869 -7.761 1.00 89.50 92 PHE A O 1
ATOM 737 N N . LEU A 1 93 ? 16.877 4.406 -8.448 1.00 86.94 93 LEU A N 1
ATOM 738 C CA . LEU A 1 93 ? 17.581 4.729 -9.690 1.00 86.94 93 LEU A CA 1
ATOM 739 C C . LEU A 1 93 ? 18.978 5.274 -9.409 1.00 86.94 93 LEU A C 1
ATOM 741 O O . LEU A 1 93 ? 19.933 4.804 -10.017 1.00 86.94 93 LEU A O 1
ATOM 745 N N . LYS A 1 94 ? 19.105 6.222 -8.473 1.00 84.62 94 LYS A N 1
ATOM 746 C CA . LYS A 1 94 ? 20.397 6.825 -8.125 1.00 84.62 94 LYS A CA 1
ATOM 747 C C . LYS A 1 94 ? 21.405 5.769 -7.663 1.00 84.62 94 LYS A C 1
ATOM 749 O O . LYS A 1 94 ? 22.553 5.829 -8.076 1.00 84.62 94 LYS A O 1
ATOM 754 N N . THR A 1 95 ? 20.966 4.796 -6.864 1.00 81.31 95 THR A N 1
ATOM 755 C CA . THR A 1 95 ? 21.816 3.689 -6.393 1.00 81.31 95 THR A CA 1
ATOM 756 C C . THR A 1 95 ? 22.083 2.637 -7.475 1.00 81.31 95 THR A C 1
ATOM 758 O O . THR A 1 95 ? 23.183 2.117 -7.572 1.00 81.31 95 THR A O 1
ATOM 761 N N . SER A 1 96 ? 21.101 2.324 -8.323 1.00 75.69 96 SER A N 1
ATOM 762 C CA . SER A 1 96 ? 21.236 1.244 -9.315 1.00 75.69 96 SER A CA 1
ATOM 763 C C . SER A 1 96 ? 22.009 1.667 -10.566 1.00 75.69 96 SER A C 1
ATOM 765 O O . SER A 1 96 ? 22.666 0.842 -11.193 1.00 75.69 96 SER A O 1
ATOM 767 N N . ILE A 1 97 ? 21.919 2.943 -10.956 1.00 69.25 97 ILE A N 1
ATOM 768 C CA . ILE A 1 97 ? 22.633 3.501 -12.115 1.00 69.25 97 ILE A CA 1
ATOM 769 C C . ILE A 1 97 ? 24.141 3.524 -11.854 1.00 69.25 97 ILE A C 1
ATOM 771 O O . ILE A 1 97 ? 24.901 3.241 -12.774 1.00 69.25 97 ILE A O 1
ATOM 775 N N . SER A 1 98 ? 24.569 3.781 -10.613 1.00 62.16 98 SER A N 1
ATOM 776 C CA . SER A 1 98 ? 25.984 3.704 -10.229 1.00 62.16 98 SER A CA 1
ATOM 777 C C . SER A 1 98 ? 26.553 2.282 -10.252 1.00 62.16 98 SER A C 1
ATOM 779 O O . SER A 1 98 ? 27.766 2.126 -10.289 1.00 62.16 98 SER A O 1
ATOM 781 N N . GLU A 1 99 ? 25.703 1.252 -10.245 1.00 59.75 99 GLU A N 1
ATOM 782 C CA . GLU A 1 99 ? 26.106 -0.154 -10.101 1.00 59.75 99 GLU A CA 1
ATOM 783 C C . GLU A 1 99 ? 25.992 -0.975 -11.408 1.00 59.75 99 GLU A C 1
ATOM 785 O O . GLU A 1 99 ? 26.320 -2.159 -11.409 1.00 59.75 99 GLU A O 1
ATOM 790 N N . SER A 1 100 ? 25.505 -0.409 -12.528 1.00 58.22 100 SER A N 1
ATOM 791 C CA . SER A 1 100 ? 25.032 -1.211 -13.676 1.00 58.22 100 SER A CA 1
ATOM 792 C C . SER A 1 100 ? 25.571 -0.831 -15.067 1.00 58.22 100 SER A C 1
ATOM 794 O O . SER A 1 100 ? 25.521 0.326 -15.480 1.00 58.22 100 SER A O 1
ATOM 796 N N . ASN A 1 101 ? 25.874 -1.861 -15.876 1.00 57.97 101 ASN A N 1
ATOM 797 C CA . ASN A 1 101 ? 26.165 -1.796 -17.320 1.00 57.97 101 ASN A CA 1
ATOM 798 C C . ASN A 1 101 ? 24.951 -1.383 -18.190 1.00 57.97 101 ASN A C 1
ATOM 800 O O . ASN A 1 101 ? 23.790 -1.601 -17.822 1.00 57.97 101 ASN A O 1
ATOM 804 N N . GLN A 1 102 ? 25.233 -0.831 -19.383 1.00 56.06 102 GLN A N 1
ATOM 805 C CA . GLN A 1 102 ? 24.312 -0.137 -20.312 1.00 56.06 102 GLN A CA 1
ATOM 806 C C . GLN A 1 102 ? 22.972 -0.852 -20.624 1.00 56.06 102 GLN A C 1
ATOM 808 O O . GLN A 1 102 ? 21.946 -0.191 -20.797 1.00 56.06 102 GLN A O 1
ATOM 813 N N . GLY A 1 103 ? 22.926 -2.189 -20.659 1.00 56.53 103 GLY A N 1
ATOM 814 C CA . GLY A 1 103 ? 21.717 -2.953 -21.014 1.00 56.53 103 GLY A CA 1
ATOM 815 C C . GLY A 1 103 ? 20.574 -2.885 -19.988 1.00 56.53 103 GLY A C 1
ATOM 816 O O . GLY A 1 103 ? 19.398 -2.890 -20.365 1.00 56.53 103 GLY A O 1
ATOM 817 N N . ALA A 1 104 ? 20.882 -2.761 -18.692 1.00 61.50 104 ALA A N 1
ATOM 818 C CA . ALA A 1 104 ? 19.847 -2.674 -17.658 1.00 61.50 104 ALA A CA 1
ATOM 819 C C . ALA A 1 104 ? 19.116 -1.323 -17.679 1.00 61.50 104 ALA A C 1
ATOM 821 O O . ALA A 1 104 ? 17.939 -1.255 -17.318 1.00 61.50 104 ALA A O 1
ATOM 822 N N . HIS A 1 105 ? 19.785 -0.270 -18.162 1.00 66.31 105 HIS A N 1
ATOM 823 C CA . HIS A 1 105 ? 19.245 1.086 -18.214 1.00 66.31 105 HIS A CA 1
ATOM 824 C C . HIS A 1 105 ? 17.973 1.140 -19.060 1.00 66.31 105 HIS A C 1
ATOM 826 O O . HIS A 1 105 ? 16.945 1.606 -18.575 1.00 66.31 105 HIS A O 1
ATOM 832 N N . ARG A 1 106 ? 17.971 0.566 -20.275 1.00 66.94 106 ARG A N 1
ATOM 833 C CA . ARG A 1 106 ? 16.794 0.607 -21.17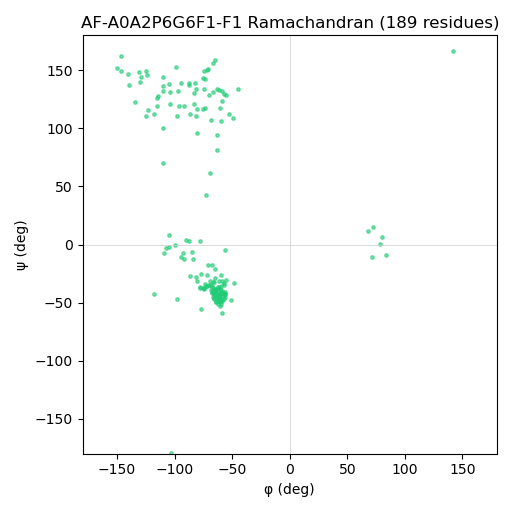4 1.00 66.94 106 ARG A CA 1
ATOM 834 C C . ARG A 1 106 ? 15.530 0.017 -20.540 1.00 66.94 106 ARG A C 1
ATOM 836 O O . ARG A 1 106 ? 14.453 0.596 -20.661 1.00 66.94 106 ARG A O 1
ATOM 843 N N . SER A 1 107 ? 15.651 -1.111 -19.841 1.00 68.25 107 SER A N 1
ATOM 844 C CA . SER A 1 107 ? 14.497 -1.771 -19.211 1.00 68.25 107 SER A CA 1
ATOM 845 C C . SER A 1 107 ? 14.004 -1.019 -17.969 1.00 68.25 107 SER A C 1
ATOM 847 O O . SER A 1 107 ? 12.801 -0.951 -17.722 1.00 68.25 107 SER A O 1
ATOM 849 N N . ILE A 1 108 ? 14.919 -0.402 -17.217 1.00 74.88 108 ILE A N 1
ATOM 850 C CA . ILE A 1 108 ? 14.587 0.459 -16.077 1.00 74.88 108 ILE A CA 1
ATOM 851 C C . ILE A 1 108 ? 13.865 1.732 -16.544 1.00 74.88 108 ILE A C 1
ATOM 853 O O . ILE A 1 108 ? 12.888 2.139 -15.918 1.00 74.88 108 ILE A O 1
ATOM 857 N N . TYR A 1 109 ? 14.282 2.332 -17.663 1.00 73.62 109 TYR A N 1
ATOM 858 C CA . TYR A 1 109 ? 13.591 3.483 -18.256 1.00 73.6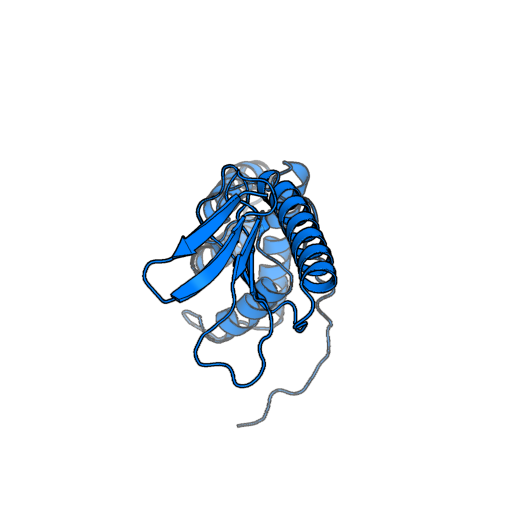2 109 TYR A CA 1
ATOM 859 C C . TYR A 1 109 ? 12.186 3.132 -18.760 1.00 73.62 109 TYR A C 1
ATOM 861 O O . TYR A 1 109 ? 11.260 3.922 -18.571 1.00 73.62 109 TYR A O 1
ATOM 869 N N . ALA A 1 110 ? 11.999 1.943 -19.344 1.00 71.50 110 ALA A N 1
ATOM 870 C CA . ALA A 1 110 ? 10.671 1.463 -19.729 1.00 71.50 110 ALA A CA 1
ATOM 871 C C . ALA A 1 110 ? 9.754 1.311 -18.503 1.00 71.50 110 ALA A C 1
ATOM 873 O O . ALA A 1 110 ? 8.634 1.821 -18.515 1.00 71.50 110 ALA A O 1
ATOM 874 N N . LEU A 1 111 ? 10.257 0.708 -17.415 1.00 79.62 111 LEU A N 1
ATOM 875 C CA . LEU A 1 111 ? 9.516 0.630 -16.155 1.00 79.62 111 LEU A CA 1
ATOM 876 C C . LEU A 1 111 ? 9.220 2.025 -15.593 1.00 79.62 111 LEU A C 1
ATOM 878 O O . LEU A 1 111 ? 8.100 2.263 -15.156 1.00 79.62 111 LEU A O 1
ATOM 882 N N . LYS A 1 112 ? 10.192 2.948 -15.619 1.00 86.06 112 LYS A N 1
ATOM 883 C CA . LYS A 1 112 ? 10.052 4.306 -15.070 1.00 86.06 112 LYS A CA 1
ATOM 884 C C . LYS A 1 112 ? 8.792 4.985 -15.588 1.00 86.06 112 LYS A C 1
ATOM 886 O O . LYS A 1 112 ? 8.048 5.535 -14.790 1.00 86.06 112 LYS A O 1
ATOM 891 N N . ARG A 1 113 ? 8.541 4.933 -16.898 1.00 88.00 113 ARG A N 1
ATOM 892 C CA . ARG A 1 113 ? 7.373 5.588 -17.497 1.00 88.00 113 ARG A CA 1
ATOM 893 C C . ARG A 1 113 ? 6.069 5.059 -16.900 1.00 88.00 113 ARG A C 1
ATOM 895 O O . ARG A 1 113 ? 5.310 5.829 -16.330 1.00 88.00 113 ARG A O 1
ATOM 902 N N . TYR A 1 114 ? 5.835 3.756 -17.008 1.00 91.56 114 TYR A N 1
ATOM 903 C CA . TYR A 1 114 ? 4.548 3.160 -16.650 1.00 91.56 114 TYR A CA 1
ATOM 904 C C . TYR A 1 114 ? 4.365 2.992 -15.139 1.00 91.56 114 TYR A C 1
ATOM 906 O O . TYR A 1 114 ? 3.275 3.205 -14.620 1.00 91.56 114 TYR A O 1
ATOM 914 N N . ALA A 1 115 ? 5.429 2.652 -14.409 1.00 90.88 115 ALA A N 1
ATOM 915 C CA . ALA A 1 115 ? 5.358 2.502 -12.961 1.00 90.88 115 ALA A CA 1
ATOM 916 C C . ALA A 1 115 ? 5.213 3.850 -12.247 1.00 90.88 115 A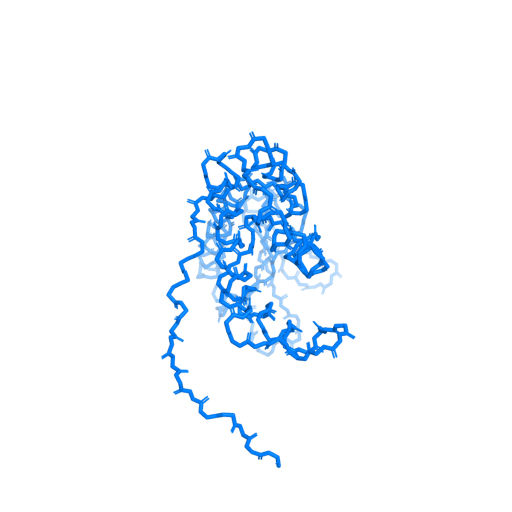LA A C 1
ATOM 918 O O . ALA A 1 115 ? 4.523 3.908 -11.235 1.00 90.88 115 ALA A O 1
ATOM 919 N N . LEU A 1 116 ? 5.833 4.933 -12.737 1.00 92.31 116 LEU A N 1
ATOM 920 C CA . LEU A 1 116 ? 5.612 6.258 -12.148 1.00 92.31 116 LEU A CA 1
ATOM 921 C C . LEU A 1 116 ? 4.230 6.814 -12.483 1.00 92.31 116 LEU A C 1
ATOM 923 O O . LEU A 1 116 ? 3.642 7.462 -11.624 1.00 92.31 116 LEU A O 1
ATOM 927 N N . ASP A 1 117 ? 3.716 6.554 -13.683 1.00 93.81 117 ASP A N 1
ATOM 928 C CA . ASP A 1 117 ? 2.372 6.989 -14.064 1.00 93.81 117 ASP A CA 1
ATOM 929 C C . ASP A 1 117 ? 1.305 6.313 -13.189 1.00 93.81 117 ASP A C 1
ATOM 931 O O . ASP A 1 117 ? 0.457 6.978 -12.598 1.00 93.81 117 ASP A O 1
ATOM 935 N N . PHE A 1 118 ? 1.436 4.998 -12.986 1.00 94.62 118 PHE A N 1
ATOM 936 C CA . PHE A 1 118 ? 0.499 4.234 -12.169 1.00 94.62 118 PHE A CA 1
ATOM 937 C C . PHE A 1 118 ? 0.711 4.437 -10.659 1.00 94.62 118 PHE A C 1
ATOM 939 O O . PHE A 1 118 ? -0.197 4.837 -9.939 1.00 94.62 118 PHE A O 1
ATOM 946 N N . PHE A 1 119 ? 1.923 4.191 -10.149 1.00 94.62 119 PHE A N 1
ATOM 947 C CA . PHE A 1 119 ? 2.186 4.186 -8.706 1.00 94.62 119 PHE A CA 1
ATOM 948 C C . PHE A 1 119 ? 2.703 5.512 -8.157 1.00 94.62 119 PHE A C 1
ATOM 950 O O . PHE A 1 119 ? 2.785 5.657 -6.942 1.00 94.62 119 PHE A O 1
ATOM 957 N N . GLY A 1 120 ? 3.086 6.491 -8.978 1.00 92.19 120 GLY A N 1
ATOM 958 C CA . GLY A 1 120 ? 3.921 7.617 -8.537 1.00 92.19 120 GLY A CA 1
ATOM 959 C C . GLY A 1 120 ? 3.369 8.412 -7.350 1.00 92.19 120 GLY A C 1
ATOM 960 O O . GLY A 1 120 ? 4.150 8.914 -6.537 1.00 92.19 120 GLY A O 1
ATOM 961 N N . LYS A 1 121 ? 2.039 8.488 -7.221 1.00 91.75 121 LYS A N 1
ATOM 962 C CA . LYS A 1 121 ? 1.337 9.168 -6.119 1.00 91.75 121 LYS A CA 1
ATOM 963 C C . LYS A 1 121 ? 1.009 8.253 -4.931 1.00 91.75 121 LYS A C 1
ATOM 965 O O . LYS A 1 121 ? 0.638 8.763 -3.878 1.00 91.75 121 LYS A O 1
ATOM 970 N N . HIS A 1 122 ? 1.145 6.939 -5.083 1.00 91.25 122 HIS A N 1
ATOM 971 C CA . HIS A 1 122 ? 0.864 5.958 -4.041 1.00 91.25 122 HIS A CA 1
ATOM 972 C C . HIS A 1 122 ? 1.954 5.983 -2.970 1.00 91.25 122 HIS A C 1
ATOM 974 O O . HIS A 1 122 ? 3.144 6.104 -3.274 1.00 91.25 122 HIS A O 1
ATOM 980 N N . ASN A 1 123 ? 1.556 5.806 -1.712 1.00 91.12 123 ASN A N 1
ATOM 981 C CA . ASN A 1 123 ? 2.504 5.543 -0.634 1.00 91.12 123 ASN A CA 1
ATOM 982 C C . ASN A 1 123 ? 3.075 4.141 -0.819 1.00 91.12 123 ASN A C 1
ATOM 984 O O . ASN A 1 123 ? 2.312 3.182 -0.931 1.00 91.12 123 ASN A O 1
ATOM 988 N N . ILE A 1 124 ? 4.403 4.007 -0.813 1.00 90.94 124 ILE A N 1
ATOM 989 C CA . ILE A 1 124 ? 5.048 2.722 -1.119 1.00 90.94 124 ILE A CA 1
ATOM 990 C C . ILE A 1 124 ? 4.666 1.621 -0.125 1.00 90.94 124 ILE A C 1
ATOM 992 O O . ILE A 1 124 ? 4.556 0.457 -0.491 1.00 90.94 124 ILE A O 1
ATOM 996 N N . SER A 1 125 ? 4.406 2.008 1.121 1.00 88.00 125 SER A N 1
ATOM 997 C CA . SER A 1 125 ? 3.975 1.129 2.203 1.00 88.00 125 SER A CA 1
ATOM 998 C C . SER A 1 125 ? 2.548 0.605 2.059 1.00 88.00 125 SER A C 1
ATOM 1000 O O . SER A 1 125 ? 2.203 -0.375 2.712 1.00 88.00 125 SER A O 1
ATOM 1002 N N . LYS A 1 126 ? 1.728 1.238 1.212 1.00 88.31 126 LYS A N 1
ATOM 1003 C CA . LYS A 1 126 ? 0.337 0.847 0.947 1.00 88.31 126 LYS A CA 1
ATOM 1004 C C . LYS A 1 126 ? 0.177 0.048 -0.346 1.00 88.31 126 LYS A C 1
ATOM 1006 O O . LYS A 1 126 ? -0.941 -0.320 -0.682 1.00 88.31 126 LYS A O 1
ATOM 1011 N N . ILE A 1 127 ? 1.262 -0.205 -1.079 1.00 90.06 127 ILE A N 1
ATOM 1012 C CA . ILE A 1 127 ? 1.214 -1.009 -2.302 1.00 90.06 127 ILE A CA 1
ATOM 1013 C C . ILE A 1 127 ? 1.225 -2.485 -1.909 1.00 90.06 127 ILE A C 1
ATOM 1015 O O . ILE A 1 127 ? 2.233 -3.000 -1.424 1.00 90.06 127 ILE A O 1
ATOM 1019 N N . THR A 1 128 ? 0.100 -3.159 -2.125 1.00 87.75 128 THR A N 1
ATOM 1020 C CA . THR A 1 128 ? -0.066 -4.591 -1.873 1.00 87.75 128 THR A CA 1
ATOM 1021 C C . THR A 1 128 ? -0.026 -5.382 -3.181 1.00 87.75 128 THR A C 1
ATOM 1023 O O . THR A 1 128 ? 0.121 -4.831 -4.274 1.00 87.75 128 THR A O 1
ATOM 1026 N N . VAL A 1 129 ? -0.177 -6.705 -3.084 1.00 87.38 129 VAL A N 1
ATOM 1027 C CA . VAL A 1 129 ? -0.292 -7.594 -4.251 1.00 87.38 129 VAL A CA 1
ATOM 1028 C C . VAL A 1 129 ? -1.463 -7.185 -5.151 1.00 87.38 129 VAL A C 1
ATOM 1030 O O . VAL A 1 129 ? -1.358 -7.295 -6.372 1.00 87.38 129 VAL A O 1
ATOM 1033 N N . LYS A 1 130 ? -2.549 -6.653 -4.570 1.00 89.19 130 LYS A N 1
ATOM 1034 C CA . LYS A 1 130 ? -3.710 -6.182 -5.328 1.00 89.19 130 LYS A CA 1
ATOM 1035 C C . LYS A 1 130 ? -3.327 -5.056 -6.285 1.00 89.19 130 LYS A C 1
ATOM 1037 O O . LYS A 1 130 ? -3.569 -5.178 -7.478 1.00 89.19 130 LYS A O 1
ATOM 1042 N N . GLU A 1 131 ? -2.677 -4.002 -5.795 1.00 91.38 131 GLU A N 1
ATOM 1043 C CA . GLU A 1 131 ? -2.292 -2.864 -6.637 1.00 91.38 131 GLU A CA 1
ATOM 1044 C C . GLU A 1 131 ? -1.257 -3.266 -7.700 1.00 91.38 131 GLU A C 1
ATOM 1046 O O . GLU A 1 131 ? -1.230 -2.696 -8.789 1.00 91.38 131 GLU A O 1
ATOM 1051 N N . VAL A 1 132 ? -0.422 -4.275 -7.423 1.00 91.38 132 VAL A N 1
ATOM 1052 C CA . VAL A 1 132 ? 0.495 -4.838 -8.427 1.00 91.38 132 VAL A CA 1
ATOM 1053 C C . VAL A 1 132 ? -0.265 -5.589 -9.527 1.00 91.38 132 VAL A C 1
ATOM 1055 O O . VAL A 1 132 ? 0.092 -5.463 -10.697 1.00 91.38 132 VAL A O 1
ATOM 1058 N N . ASN A 1 133 ? -1.321 -6.331 -9.191 1.00 90.81 133 ASN A N 1
ATOM 1059 C CA . ASN A 1 133 ? -2.178 -6.974 -10.192 1.00 90.81 133 ASN A CA 1
ATOM 1060 C C . ASN A 1 133 ? -2.968 -5.939 -11.006 1.00 90.81 133 ASN A C 1
ATOM 1062 O O . ASN A 1 133 ? -3.037 -6.052 -12.231 1.00 90.81 133 ASN A O 1
ATOM 1066 N N . ASP A 1 134 ? -3.484 -4.898 -10.349 1.00 92.19 134 ASP A N 1
ATOM 1067 C CA . ASP A 1 134 ? -4.169 -3.783 -11.010 1.00 92.19 134 ASP A CA 1
ATOM 1068 C C . ASP A 1 134 ? -3.227 -3.089 -12.012 1.00 92.19 134 ASP A C 1
ATOM 1070 O O . ASP A 1 134 ? -3.630 -2.781 -13.136 1.00 92.19 134 ASP A O 1
ATOM 1074 N N . PHE A 1 135 ? -1.943 -2.936 -11.663 1.00 92.38 135 PHE A N 1
ATOM 1075 C CA . PHE A 1 135 ? -0.922 -2.436 -12.585 1.00 92.38 135 PHE A CA 1
ATOM 1076 C C . PHE A 1 135 ? -0.747 -3.330 -13.815 1.00 92.38 135 PHE A C 1
ATOM 1078 O O . PHE A 1 135 ? -0.626 -2.806 -14.917 1.00 92.38 135 PHE A O 1
ATOM 1085 N N . VAL A 1 136 ? -0.748 -4.660 -13.673 1.00 91.44 136 VAL A N 1
ATOM 1086 C CA . VAL A 1 136 ? -0.620 -5.577 -14.822 1.00 91.44 136 VAL A CA 1
ATOM 1087 C C . VAL A 1 136 ? -1.785 -5.407 -15.794 1.00 91.44 136 VAL A C 1
ATOM 1089 O O . VAL A 1 136 ? -1.562 -5.322 -17.004 1.00 91.44 136 VAL A O 1
ATOM 1092 N N . ILE A 1 137 ? -3.012 -5.324 -15.275 1.00 92.88 137 ILE A N 1
ATOM 1093 C CA . ILE A 1 137 ? -4.218 -5.107 -16.084 1.00 92.88 137 ILE A CA 1
ATOM 1094 C C . ILE A 1 137 ? -4.128 -3.749 -16.786 1.00 92.88 137 ILE A C 1
ATOM 1096 O O . ILE A 1 137 ? -4.231 -3.673 -18.010 1.00 92.88 137 ILE A O 1
ATOM 1100 N N . TRP A 1 138 ? -3.845 -2.687 -16.029 1.00 94.56 138 TRP A N 1
ATOM 1101 C CA . TRP A 1 138 ? -3.693 -1.339 -16.572 1.00 94.56 138 TRP A CA 1
ATOM 1102 C C . TRP A 1 138 ? -2.595 -1.272 -17.638 1.00 94.56 138 TRP A C 1
ATOM 1104 O O . TRP A 1 138 ? -2.792 -0.674 -18.692 1.00 94.56 138 TRP A O 1
ATOM 1114 N N . ARG A 1 139 ? -1.459 -1.939 -17.424 1.00 92.12 139 ARG A N 1
ATOM 1115 C CA . ARG A 1 139 ? -0.310 -1.928 -18.334 1.00 92.12 139 ARG A CA 1
ATOM 1116 C C . ARG A 1 139 ? -0.596 -2.607 -19.673 1.00 92.12 139 ARG A C 1
ATOM 1118 O O . ARG A 1 139 ? -0.041 -2.179 -20.685 1.00 92.12 139 ARG A O 1
ATOM 1125 N N . ARG A 1 140 ? -1.454 -3.635 -19.697 1.00 91.94 140 ARG A N 1
ATOM 1126 C CA . ARG A 1 140 ? -1.924 -4.261 -20.948 1.00 91.94 140 ARG A CA 1
ATOM 1127 C C . ARG A 1 140 ? -2.771 -3.304 -21.786 1.00 91.94 140 ARG A C 1
ATOM 1129 O O . ARG A 1 140 ? -2.704 -3.366 -23.007 1.00 91.94 140 ARG A O 1
ATOM 1136 N N . LEU A 1 141 ? -3.509 -2.410 -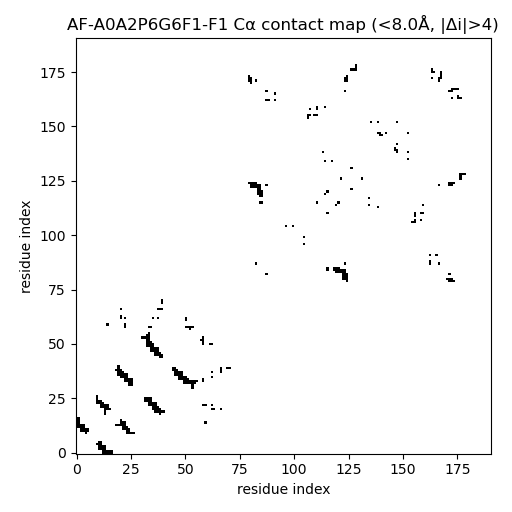21.132 1.00 93.19 141 LEU A N 1
ATOM 1137 C CA . LEU A 1 141 ? -4.359 -1.408 -21.780 1.00 93.19 141 LEU A CA 1
ATOM 1138 C C . LEU A 1 141 ? -3.595 -0.122 -22.135 1.00 93.19 141 LEU A C 1
ATOM 1140 O O . LEU A 1 141 ? -3.949 0.560 -23.088 1.00 93.19 141 LEU A O 1
ATOM 1144 N N . ASN A 1 142 ? -2.532 0.199 -21.394 1.00 91.38 142 ASN A N 1
ATOM 1145 C CA . ASN A 1 142 ? -1.784 1.447 -21.527 1.00 91.38 142 ASN A CA 1
ATOM 1146 C C . ASN A 1 142 ? -0.396 1.184 -22.116 1.00 91.38 142 ASN A C 1
ATOM 1148 O O . ASN A 1 142 ? 0.541 0.766 -21.426 1.00 91.38 142 ASN A O 1
ATOM 1152 N N . TYR A 1 143 ? -0.263 1.432 -23.418 1.00 90.75 143 TYR A N 1
ATOM 1153 C CA . TYR A 1 143 ? 0.969 1.270 -24.184 1.00 90.75 143 TYR A CA 1
ATOM 1154 C C . TYR A 1 143 ? 1.070 2.324 -25.291 1.00 90.75 143 TYR A C 1
ATOM 1156 O O . TYR A 1 143 ? 0.092 2.964 -25.651 1.00 90.75 143 TYR A O 1
ATOM 1164 N N . VAL A 1 144 ? 2.280 2.523 -25.822 1.00 85.00 144 VAL A N 1
ATOM 1165 C CA . VAL A 1 144 ? 2.544 3.576 -26.823 1.00 85.00 144 VAL A CA 1
ATOM 1166 C C . VAL A 1 144 ? 2.527 3.051 -28.255 1.00 85.00 144 VAL A C 1
ATOM 1168 O O . VAL A 1 144 ? 1.966 3.695 -29.127 1.00 85.00 144 VAL A O 1
ATOM 1171 N N . ARG A 1 145 ? 3.201 1.925 -28.520 1.00 83.69 145 ARG A N 1
ATOM 1172 C CA . ARG A 1 145 ? 3.388 1.400 -29.888 1.00 83.69 145 ARG A CA 1
ATOM 1173 C C . ARG A 1 145 ? 2.761 0.031 -30.097 1.00 83.69 145 ARG A C 1
ATOM 1175 O O . ARG A 1 145 ? 2.173 -0.214 -31.136 1.00 83.69 145 ARG A O 1
ATOM 1182 N N . ALA A 1 146 ? 2.922 -0.859 -29.124 1.00 86.94 146 ALA A N 1
ATOM 1183 C CA . ALA A 1 146 ? 2.424 -2.223 -29.197 1.00 86.94 146 ALA A CA 1
ATOM 1184 C C . ALA A 1 146 ? 2.008 -2.707 -27.811 1.00 86.94 146 ALA A C 1
ATOM 1186 O O . ALA A 1 146 ? 2.611 -2.309 -26.802 1.00 86.94 146 ALA A O 1
ATOM 1187 N N . ILE A 1 147 ? 1.009 -3.588 -27.794 1.00 89.94 147 ILE A N 1
ATOM 1188 C CA . ILE A 1 147 ? 0.571 -4.306 -26.599 1.00 89.94 147 ILE A CA 1
ATOM 1189 C C . ILE A 1 147 ? 1.792 -5.034 -26.013 1.00 89.94 147 ILE A C 1
ATOM 1191 O O . ILE A 1 147 ? 2.510 -5.722 -26.746 1.00 89.94 147 ILE A O 1
ATOM 1195 N N . PRO A 1 148 ? 2.088 -4.873 -24.710 1.00 89.81 148 PRO A N 1
ATOM 1196 C CA . PRO A 1 148 ? 3.235 -5.533 -24.110 1.00 89.81 148 PRO A CA 1
ATOM 1197 C C . PRO A 1 148 ? 3.029 -7.048 -24.092 1.00 89.81 148 PRO A C 1
ATOM 1199 O O . PRO A 1 148 ? 2.011 -7.545 -23.613 1.00 89.81 148 PRO A O 1
ATOM 1202 N N . SER A 1 149 ? 4.035 -7.786 -24.556 1.00 90.50 149 SER A N 1
ATOM 1203 C CA . SER A 1 149 ? 4.060 -9.240 -24.409 1.00 90.50 149 SER A CA 1
ATOM 1204 C C . SER A 1 149 ? 4.160 -9.651 -22.938 1.00 90.50 149 SER A C 1
ATOM 1206 O O . SER A 1 149 ? 4.683 -8.909 -22.099 1.00 90.50 149 SER A O 1
ATOM 1208 N N . ASP A 1 150 ? 3.763 -10.882 -22.628 1.00 88.94 150 ASP A N 1
ATOM 1209 C CA . ASP A 1 150 ? 3.901 -11.444 -21.280 1.00 88.94 150 ASP A CA 1
ATOM 1210 C C . ASP A 1 150 ? 5.351 -11.422 -20.779 1.00 88.94 150 ASP A C 1
ATOM 1212 O O . ASP A 1 150 ? 5.605 -11.162 -19.603 1.00 88.94 150 ASP A O 1
ATOM 1216 N N . ALA A 1 151 ? 6.322 -11.622 -21.675 1.00 87.12 151 ALA A N 1
ATOM 1217 C CA . ALA A 1 151 ? 7.742 -11.492 -21.356 1.00 87.12 151 ALA A CA 1
ATOM 1218 C C . ALA A 1 151 ? 8.113 -10.055 -20.941 1.00 87.12 151 ALA A C 1
ATOM 1220 O O . ALA A 1 151 ? 8.892 -9.852 -20.007 1.00 87.12 151 ALA A O 1
ATOM 1221 N N . THR A 1 152 ? 7.518 -9.051 -21.593 1.00 87.81 152 THR A N 1
ATOM 12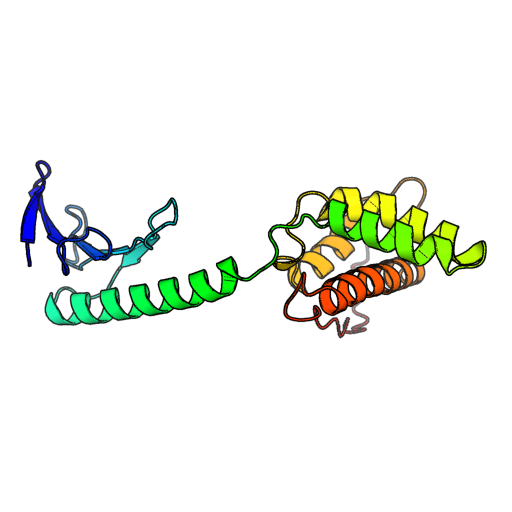22 C CA . THR A 1 152 ? 7.717 -7.638 -21.250 1.00 87.81 152 THR A CA 1
ATOM 1223 C C . THR A 1 152 ? 7.149 -7.327 -19.871 1.00 87.81 152 THR A C 1
ATOM 1225 O O . THR A 1 152 ? 7.864 -6.759 -19.047 1.00 87.81 152 THR A O 1
ATOM 1228 N N . ILE A 1 153 ? 5.920 -7.770 -19.585 1.00 89.62 153 ILE A N 1
ATOM 1229 C CA . ILE A 1 153 ? 5.274 -7.588 -18.276 1.00 89.62 153 ILE A CA 1
ATOM 1230 C C . ILE A 1 153 ? 6.086 -8.285 -17.179 1.00 89.62 153 ILE A C 1
ATOM 1232 O O . ILE A 1 153 ? 6.418 -7.666 -16.170 1.00 89.62 153 ILE A O 1
ATOM 1236 N N . LYS A 1 154 ? 6.486 -9.548 -17.382 1.00 88.44 154 LYS A N 1
ATOM 1237 C CA . LYS A 1 154 ? 7.324 -10.294 -16.424 1.00 88.44 154 LYS A CA 1
ATOM 1238 C C . LYS A 1 154 ? 8.634 -9.564 -16.125 1.00 88.44 154 LYS A C 1
ATOM 1240 O O . LYS A 1 154 ? 9.041 -9.477 -14.964 1.00 88.44 154 LYS A O 1
ATOM 1245 N N . ARG A 1 155 ? 9.280 -9.006 -17.152 1.00 85.62 155 ARG A N 1
ATOM 1246 C CA . ARG A 1 155 ? 10.497 -8.202 -16.997 1.00 85.62 155 ARG A CA 1
ATOM 1247 C C . ARG A 1 155 ? 10.230 -6.931 -16.188 1.00 85.62 155 ARG A C 1
ATOM 1249 O O . ARG A 1 155 ? 10.956 -6.679 -15.230 1.00 85.62 155 ARG A O 1
ATOM 1256 N N . GLU A 1 156 ? 9.193 -6.163 -16.522 1.00 88.38 156 GLU A N 1
ATOM 1257 C CA . GLU A 1 156 ? 8.796 -4.954 -15.781 1.00 88.38 156 GLU A CA 1
ATOM 1258 C C . GLU A 1 156 ? 8.520 -5.274 -14.297 1.00 88.38 156 GLU A C 1
ATOM 1260 O O . GLU A 1 156 ? 9.090 -4.634 -13.411 1.00 88.38 156 GLU A O 1
ATOM 1265 N N . LEU A 1 157 ? 7.765 -6.340 -14.009 1.00 88.81 157 LEU A N 1
ATOM 1266 C CA . LEU A 1 157 ? 7.501 -6.813 -12.645 1.00 88.81 157 LEU A CA 1
ATOM 1267 C C . LEU A 1 157 ? 8.778 -7.246 -11.911 1.00 88.81 157 LEU A C 1
ATOM 1269 O O . LEU A 1 157 ? 8.927 -6.996 -10.714 1.00 88.81 157 LEU A O 1
ATOM 1273 N N . SER A 1 158 ? 9.736 -7.862 -12.609 1.00 86.75 158 SER A N 1
ATOM 1274 C CA . SER A 1 158 ? 11.033 -8.200 -12.019 1.00 86.75 158 SER A CA 1
ATOM 1275 C C . SER A 1 158 ? 11.808 -6.960 -11.574 1.00 86.75 158 SER A C 1
ATOM 1277 O O . SER A 1 158 ? 12.474 -7.010 -10.539 1.00 86.75 158 SER A O 1
ATOM 1279 N N . TYR A 1 159 ? 11.749 -5.858 -12.324 1.00 86.38 159 TYR A N 1
ATOM 1280 C CA . TYR A 1 159 ? 12.374 -4.597 -11.918 1.00 86.38 159 TYR A CA 1
ATOM 1281 C C . TYR A 1 159 ? 11.583 -3.906 -10.805 1.00 86.38 159 TYR A C 1
ATOM 1283 O O . TYR A 1 159 ? 12.187 -3.407 -9.858 1.00 86.38 159 TYR A O 1
ATOM 1291 N N . LEU A 1 160 ? 10.250 -3.956 -10.846 1.00 89.62 160 LEU A N 1
ATOM 1292 C CA . LEU A 1 160 ? 9.398 -3.425 -9.783 1.00 89.62 160 LEU A CA 1
ATOM 1293 C C . LEU A 1 160 ? 9.697 -4.102 -8.432 1.00 89.62 160 LEU A C 1
ATOM 1295 O O . LEU A 1 160 ? 9.854 -3.435 -7.411 1.00 89.62 160 LEU A O 1
ATOM 1299 N N . ARG A 1 161 ? 9.919 -5.421 -8.432 1.00 88.81 161 ARG A N 1
ATOM 1300 C CA . ARG A 1 161 ? 10.389 -6.153 -7.244 1.00 88.81 161 ARG A CA 1
ATOM 1301 C C . ARG A 1 161 ? 11.738 -5.660 -6.727 1.00 88.81 161 ARG A C 1
ATOM 1303 O O . ARG A 1 161 ? 11.942 -5.659 -5.517 1.00 88.81 161 ARG A O 1
ATOM 1310 N N . LYS A 1 162 ? 12.666 -5.244 -7.596 1.00 88.00 162 LYS A N 1
ATOM 1311 C CA . LYS A 1 162 ? 13.949 -4.662 -7.155 1.00 88.00 162 LYS A CA 1
ATOM 1312 C C . LYS A 1 162 ? 13.721 -3.351 -6.400 1.00 88.00 162 LYS A C 1
ATOM 1314 O O . LYS A 1 162 ? 14.338 -3.159 -5.356 1.00 88.00 162 LYS A O 1
ATOM 1319 N N . VAL A 1 163 ? 12.780 -2.521 -6.856 1.00 90.00 163 VAL A N 1
ATOM 1320 C CA . VAL A 1 163 ? 12.365 -1.298 -6.145 1.00 90.00 163 VAL A CA 1
ATOM 1321 C C . VAL A 1 163 ? 11.785 -1.637 -4.771 1.00 90.00 163 VAL A C 1
ATOM 1323 O O . VAL A 1 163 ? 12.208 -1.055 -3.774 1.00 90.00 163 VAL A O 1
ATOM 1326 N N . PHE A 1 164 ? 10.880 -2.617 -4.676 1.00 91.12 164 PHE A N 1
ATOM 1327 C CA . PHE A 1 164 ? 10.328 -3.031 -3.379 1.00 91.12 164 PHE A CA 1
ATOM 1328 C C . PHE A 1 164 ? 11.386 -3.640 -2.452 1.00 91.12 164 PHE A C 1
ATOM 1330 O O . PHE A 1 164 ? 11.394 -3.345 -1.262 1.00 91.12 164 PHE A O 1
ATOM 1337 N N . ARG A 1 165 ? 12.336 -4.423 -2.976 1.00 90.31 165 ARG A N 1
ATOM 1338 C CA . ARG A 1 165 ? 13.479 -4.930 -2.193 1.00 90.31 165 ARG A CA 1
ATOM 1339 C C . ARG A 1 165 ? 14.356 -3.804 -1.671 1.00 90.31 165 ARG A C 1
ATOM 1341 O O . ARG A 1 165 ? 14.771 -3.854 -0.518 1.00 90.31 165 ARG A O 1
ATOM 1348 N N . TYR A 1 166 ? 14.618 -2.788 -2.488 1.00 89.12 166 TYR A N 1
ATOM 1349 C CA . TYR A 1 166 ? 15.328 -1.593 -2.047 1.00 89.12 166 TYR A CA 1
ATOM 1350 C C . TYR A 1 166 ? 14.562 -0.876 -0.927 1.00 89.12 166 TYR A C 1
ATOM 1352 O O . TYR A 1 166 ? 15.138 -0.570 0.115 1.00 89.12 166 TYR A O 1
ATOM 1360 N N . ALA A 1 167 ? 13.253 -0.686 -1.101 1.00 89.62 167 ALA A N 1
ATOM 1361 C CA . ALA A 1 167 ? 12.391 -0.074 -0.097 1.00 89.62 167 ALA A CA 1
ATOM 1362 C C . ALA A 1 167 ? 12.387 -0.857 1.225 1.00 89.62 167 ALA A C 1
ATOM 1364 O O . ALA A 1 167 ? 12.476 -0.253 2.290 1.00 89.62 167 ALA A O 1
ATOM 1365 N N . TYR A 1 168 ? 12.344 -2.188 1.155 1.00 88.88 168 TYR A N 1
ATOM 1366 C CA . TYR A 1 168 ? 12.399 -3.071 2.318 1.00 88.88 168 TYR A CA 1
ATOM 1367 C C . TYR A 1 168 ? 13.737 -2.943 3.053 1.00 88.88 168 TYR A C 1
ATOM 1369 O O . TYR A 1 168 ? 13.759 -2.671 4.249 1.00 88.88 168 TYR A O 1
ATOM 1377 N N . LYS A 1 169 ? 14.861 -3.017 2.326 1.00 86.56 169 LYS A N 1
ATOM 1378 C CA . LYS A 1 169 ? 16.209 -2.844 2.900 1.00 86.56 169 LYS A CA 1
ATOM 1379 C C . LYS A 1 169 ? 16.407 -1.485 3.578 1.00 86.56 169 LYS A C 1
ATOM 1381 O O . LYS A 1 169 ? 17.175 -1.385 4.526 1.00 86.56 169 LYS A O 1
ATOM 1386 N N . LYS A 1 170 ? 15.746 -0.434 3.085 1.00 86.12 170 LYS A N 1
ATOM 1387 C CA . LYS A 1 170 ? 15.790 0.918 3.664 1.00 86.12 170 LYS A CA 1
ATOM 1388 C C . LYS A 1 170 ? 14.741 1.153 4.759 1.00 86.12 170 LYS A C 1
ATOM 1390 O O . LYS A 1 170 ? 14.645 2.269 5.257 1.00 86.12 170 LYS A O 1
ATOM 1395 N N . GLY A 1 171 ? 13.949 0.139 5.117 1.00 84.00 171 GLY A N 1
ATOM 1396 C CA . GLY A 1 171 ? 12.907 0.241 6.141 1.00 84.00 171 GLY A CA 1
ATOM 1397 C C . GLY A 1 171 ? 11.681 1.057 5.716 1.00 84.00 171 GLY A C 1
ATOM 1398 O O . GLY A 1 171 ? 10.883 1.451 6.560 1.00 84.00 171 GLY A O 1
ATOM 1399 N N . PHE A 1 172 ? 11.501 1.333 4.420 1.00 85.44 172 PHE A N 1
ATOM 1400 C CA . PHE A 1 172 ? 10.340 2.084 3.929 1.00 85.44 172 PHE A CA 1
ATOM 1401 C C . PHE A 1 172 ? 9.064 1.236 3.875 1.00 85.44 172 PHE A C 1
ATOM 1403 O O . PHE A 1 172 ? 7.961 1.777 3.955 1.00 85.44 172 PHE A O 1
ATOM 1410 N N . ILE A 1 173 ? 9.207 -0.085 3.759 1.00 86.12 173 ILE A N 1
ATOM 1411 C CA . ILE A 1 173 ? 8.107 -1.053 3.822 1.00 86.12 173 ILE A CA 1
ATOM 1412 C C . ILE A 1 173 ? 8.451 -2.156 4.825 1.00 86.12 173 ILE A C 1
ATOM 1414 O O . ILE A 1 173 ? 9.609 -2.551 4.932 1.00 86.12 173 ILE A O 1
ATOM 1418 N N . LYS A 1 174 ? 7.444 -2.660 5.550 1.00 79.81 174 LYS A N 1
ATOM 1419 C CA . LYS A 1 174 ? 7.614 -3.718 6.567 1.00 79.81 174 LYS A CA 1
ATOM 1420 C C . LYS A 1 174 ? 7.670 -5.123 5.980 1.00 79.81 174 LYS A C 1
ATOM 1422 O O . LYS A 1 174 ? 8.265 -6.011 6.575 1.00 79.81 174 LYS A O 1
ATOM 1427 N N . MET A 1 175 ? 7.035 -5.326 4.833 1.00 78.62 175 MET A N 1
ATOM 1428 C CA . MET A 1 175 ? 6.981 -6.612 4.151 1.00 78.62 175 MET A CA 1
ATOM 1429 C C . MET A 1 175 ? 7.115 -6.405 2.651 1.00 78.62 175 MET A C 1
ATOM 1431 O O . MET A 1 175 ? 6.665 -5.397 2.104 1.00 78.62 175 MET A O 1
ATOM 1435 N N . LEU A 1 176 ? 7.753 -7.365 1.995 1.00 79.62 176 LEU A N 1
ATOM 1436 C CA . LEU A 1 176 ? 7.765 -7.441 0.545 1.00 79.62 176 LEU A CA 1
ATOM 1437 C C . LEU A 1 176 ? 6.394 -7.931 0.067 1.00 79.62 176 LEU A C 1
ATOM 1439 O O . LEU A 1 176 ? 5.911 -8.923 0.609 1.00 79.62 176 LEU A O 1
ATOM 1443 N N . PRO A 1 177 ? 5.782 -7.295 -0.948 1.00 73.75 177 PRO A N 1
ATOM 1444 C CA . PRO A 1 177 ? 4.607 -7.858 -1.598 1.00 73.75 177 PRO A CA 1
ATOM 1445 C C . PRO A 1 177 ? 4.977 -9.226 -2.186 1.00 73.75 177 PRO A C 1
ATOM 1447 O O . PRO A 1 177 ? 5.732 -9.300 -3.167 1.00 73.75 177 PRO A O 1
ATOM 1450 N N . ASP A 1 178 ? 4.508 -10.308 -1.554 1.00 60.91 178 ASP A N 1
ATOM 1451 C CA . ASP A 1 178 ? 4.767 -11.661 -2.036 1.00 60.91 178 ASP A CA 1
ATOM 1452 C C . ASP A 1 178 ? 4.012 -11.845 -3.346 1.00 60.91 178 ASP A C 1
ATOM 1454 O O . ASP A 1 178 ? 2.787 -11.890 -3.415 1.00 60.91 178 ASP A O 1
ATOM 1458 N N . SER A 1 179 ? 4.778 -11.866 -4.422 1.00 53.31 179 SER A N 1
ATOM 1459 C CA . SER A 1 179 ? 4.266 -12.053 -5.763 1.00 53.31 179 SER A CA 1
ATOM 1460 C C . SER A 1 179 ? 4.709 -13.424 -6.221 1.00 53.31 179 SER A C 1
ATOM 1462 O O . SER A 1 179 ? 5.522 -13.559 -7.137 1.00 53.31 179 SER A O 1
ATOM 1464 N N . ARG A 1 180 ? 4.129 -14.467 -5.630 1.00 48.91 180 ARG A N 1
ATOM 1465 C CA . ARG A 1 180 ? 3.824 -15.655 -6.424 1.00 48.91 180 ARG A CA 1
ATOM 1466 C C . ARG A 1 180 ? 2.805 -15.207 -7.469 1.00 48.91 180 ARG A C 1
ATOM 1468 O O . ARG A 1 180 ? 1.603 -15.304 -7.265 1.00 48.91 180 ARG A O 1
ATOM 1475 N N . PHE A 1 181 ? 3.287 -14.599 -8.553 1.00 48.47 181 PHE A N 1
ATOM 1476 C CA . PHE A 1 181 ? 2.476 -14.402 -9.743 1.00 48.47 181 PHE A CA 1
ATOM 1477 C C . PHE A 1 181 ? 2.162 -15.815 -10.218 1.00 48.47 181 PHE A C 1
ATOM 1479 O O . PHE A 1 181 ? 3.021 -16.444 -10.835 1.00 48.47 181 PHE A O 1
ATOM 1486 N N . GLU A 1 182 ? 1.008 -16.357 -9.818 1.00 32.75 182 GLU A N 1
ATOM 1487 C CA . GLU A 1 182 ? 0.550 -17.647 -10.312 1.00 32.75 182 GLU A CA 1
ATOM 1488 C C . GLU A 1 182 ? 0.584 -17.558 -11.834 1.00 32.75 182 GLU A C 1
ATOM 1490 O O . GLU A 1 182 ? -0.173 -16.809 -12.453 1.00 32.75 182 GLU A O 1
ATOM 1495 N N . SER A 1 183 ? 1.486 -18.317 -12.448 1.00 35.25 183 SER A N 1
ATOM 1496 C CA . SER A 1 183 ? 1.428 -18.653 -13.859 1.00 35.25 183 SER A CA 1
ATOM 1497 C C . SER A 1 183 ? 0.243 -19.591 -14.077 1.00 35.25 183 SER A C 1
ATOM 1499 O O . SER A 1 183 ? 0.422 -20.740 -14.466 1.00 35.25 183 SER A O 1
ATOM 1501 N N . LYS A 1 184 ? -0.980 -19.140 -13.789 1.00 31.62 184 LYS A N 1
ATOM 1502 C CA . LYS A 1 184 ? -2.158 -19.782 -14.351 1.00 31.62 184 LYS A CA 1
ATOM 1503 C C . LYS A 1 184 ? -2.295 -19.243 -15.758 1.00 31.62 184 LYS A C 1
ATOM 1505 O O . LYS A 1 184 ? -2.823 -18.153 -15.961 1.00 31.62 184 LYS A O 1
ATOM 1510 N N . GLY A 1 185 ? -1.770 -20.018 -16.706 1.00 37.66 185 GLY A N 1
ATOM 1511 C CA . GLY A 1 185 ? -2.312 -20.021 -18.054 1.00 37.66 185 GLY A CA 1
ATOM 1512 C C . GLY A 1 185 ? -3.821 -20.182 -17.920 1.00 37.66 185 GLY A C 1
ATOM 1513 O O . GLY A 1 185 ? -4.300 -21.196 -17.422 1.00 37.66 185 GLY A O 1
ATOM 1514 N N . ARG A 1 186 ? -4.546 -19.113 -18.216 1.00 35.03 186 ARG A N 1
ATOM 1515 C CA . ARG A 1 186 ? -5.980 -19.142 -18.437 1.00 35.03 186 ARG A CA 1
ATOM 1516 C C . ARG A 1 186 ? -6.203 -18.323 -19.683 1.00 35.03 186 ARG A C 1
ATOM 1518 O O . ARG A 1 186 ? -5.732 -17.188 -19.773 1.00 35.03 186 ARG A O 1
ATOM 1525 N N . ASP A 1 187 ? -6.813 -19.002 -20.633 1.00 37.53 187 ASP A N 1
ATOM 1526 C CA . ASP A 1 187 ? -7.067 -18.582 -21.991 1.00 37.53 187 ASP A CA 1
ATOM 1527 C C . ASP A 1 187 ? -7.595 -17.149 -22.040 1.00 37.53 187 ASP A C 1
ATOM 1529 O O . ASP A 1 187 ? -8.463 -16.743 -21.261 1.00 37.53 187 ASP A O 1
ATOM 1533 N N . LEU A 1 188 ? -7.019 -16.366 -22.950 1.00 33.00 188 LEU A N 1
ATOM 1534 C CA . LEU A 1 188 ? -7.592 -15.089 -23.344 1.00 33.00 188 LEU A CA 1
ATOM 1535 C C . LEU A 1 188 ? -8.969 -15.383 -23.959 1.00 33.00 188 LEU A C 1
ATOM 1537 O O . LEU A 1 188 ? -9.044 -16.276 -24.806 1.00 33.00 188 LEU A O 1
ATOM 1541 N N . PRO A 1 189 ? -10.044 -14.665 -23.586 1.00 32.50 189 PRO A N 1
ATOM 1542 C CA . PRO A 1 189 ? -11.288 -14.766 -24.326 1.00 32.50 189 PRO A CA 1
ATOM 1543 C C . PRO A 1 189 ? -11.006 -14.317 -25.758 1.00 32.50 189 PRO A C 1
ATOM 1545 O O . PRO A 1 189 ? -10.556 -13.195 -26.000 1.00 32.50 189 PRO A O 1
ATOM 1548 N N . THR A 1 190 ? -11.201 -15.248 -26.683 1.00 34.94 190 THR A N 1
ATOM 1549 C CA . THR A 1 190 ? -11.202 -14.997 -28.117 1.00 34.94 190 THR A CA 1
ATOM 1550 C C . THR A 1 190 ? -12.295 -13.965 -28.392 1.00 34.94 190 THR A C 1
ATOM 1552 O O . THR A 1 190 ? -13.440 -14.168 -27.983 1.00 34.94 190 THR A O 1
ATOM 1555 N N . LEU A 1 191 ? -11.923 -12.842 -29.009 1.00 36.09 191 LEU A N 1
ATOM 1556 C CA . LEU A 1 191 ? -12.864 -11.977 -29.721 1.00 36.09 191 LEU A CA 1
ATOM 1557 C C . LEU A 1 191 ? -12.956 -12.466 -31.163 1.00 36.09 191 LEU A C 1
ATOM 1559 O O . LEU A 1 191 ? -11.881 -12.810 -31.710 1.00 36.09 191 LEU A O 1
#

Foldseek 3Di:
DDWDQDPVRWTWDDPPPPLQWIWIADPPDPDRWIKIWHDDPPDPDIDIGTLPDNDPVSSVVSSVVVNVVVRVVVVVVVLAAQDFLQVLLVVLCVVVVVVDDDPVVVLSVVLNVLVCVQRVRPQLQPDAPVSLVVSLVVQQVDDDPDRDDPVSSVSSVVVVQSSQVSCCVVSNYVDRRDPPVPPPPDDDPDD

Mean predicted aligned error: 13.8 Å

pLDDT: mean 78.82, std 16.42, range [31.62, 94.62]

Radius of gyration: 24.23 Å; Cα contacts (8 Å, |Δi|>4): 222; chains: 1; bounding box: 63×39×62 Å